Protein AF-A0A059AAT7-F1 (afdb_monomer)

InterPro domains:
  IPR006189 CHASE domain [PF03924] (36-177)
  IPR006189 CHASE domain [PS50839] (43-206)
  IPR042240 CHASE domain superfamily [G3DSA:3.30.450.350] (1-213)
  IPR050956 Two-component system histidine kinase [PTHR43719] (42-323)

Secondary structure (DSSP, 8-state):
--------TTEEEEEEEEEEEGGGTTSS-------B---SSSS--PBPPP-SEEEEEE--S---TTHHHHHHHHHHTTSTTTTTHHHHHHHHTS-EEPPPEE-TTT-SEEEEEEEEEESS---TT--HHHHHHHEEEEEEEEEEHHHHHHHHHHHTTTTSEEEEEEE-SSSSPEEEES-TT----GGG-EEEEE--S-TT--EEEEEEE----S---HHHHHHHHHHHHHHHHHHHHHHHHHHHHHHHHHHHHHHHHHHHHHHHHHHHHHHHHHHHHHHHHHHHHHHHHHHHHTS---HHHHHHHHHHHHHHHHHHHHHHHHHHS----------

Solvent-accessible surface area (backbone atoms only — not comparable to full-atom values): 19758 Å² total; per-residue (Å²): 133,84,79,79,75,79,76,66,92,56,56,68,37,62,41,38,26,39,57,41,49,57,85,63,75,80,65,90,65,99,65,92,81,75,63,70,45,32,70,90,79,95,66,83,79,52,73,56,74,96,57,75,66,46,75,44,78,47,87,54,100,66,100,49,92,43,51,65,57,48,52,37,54,59,33,54,37,69,44,86,92,52,62,48,56,69,59,52,9,48,70,69,76,39,50,34,66,52,72,73,42,70,34,89,91,75,69,42,34,24,33,43,38,36,33,58,36,57,75,62,93,72,66,96,85,61,52,69,68,56,43,57,72,37,45,41,26,34,40,40,32,38,27,46,46,41,61,46,51,51,55,54,46,54,74,72,62,67,88,48,67,47,57,34,32,29,40,54,64,50,98,68,67,42,81,44,38,60,77,94,80,69,83,75,65,71,90,68,50,49,77,43,82,47,84,89,74,29,91,86,57,44,33,41,33,40,37,27,70,54,67,78,72,64,74,68,58,59,66,60,51,50,52,53,49,51,52,50,51,64,56,47,54,58,54,54,52,51,53,50,51,50,52,51,52,54,52,50,54,53,51,53,52,51,52,56,51,49,52,54,49,51,54,51,48,50,51,52,52,48,52,52,50,56,51,48,65,58,44,54,60,48,52,53,51,40,51,51,43,52,57,51,69,76,48,98,62,55,77,66,57,48,51,52,44,51,52,52,37,53,50,48,54,50,51,51,53,51,53,51,56,60,70,69,50,76,88,68,83,81,78,79,80,80,128

Organism: Eucalyptus grandis (NCBI:txid71139)

Nearest PDB structures (foldseek):
  3t4s-assembly1_A  TM=7.944E-01  e=2.592E-18  Arabidopsis thaliana
  3t4t-assembly1_B  TM=7.867E-01  e=4.917E-18  Arabidopsis thaliana
  3t4q-assembly1_A  TM=7.668E-01  e=6.577E-18  Arabidopsis thaliana
  8hmb-assembly1_E  TM=4.469E-01  e=9.854E-02  Homo sapiens
  8if3-assembly1_A  TM=4.310E-01  e=1.397E-01  Homo sapiens

Sequence (335 aa):
MDNTTFKRPLLSGVVYAERAGHCKIDDKRGRQWHIMHVTPESEPLEPSPVQEEYVRYEFGEDDNAYMGPLLSSLGMMTGEEDRHHELKARAVEKAVLSAPFRLFSSNRTGVILIYPVYKSKFSPSVSLEERIRATAGYIGGLFEFESLVESILWQLGNQTVLVKVYDITNCRPSLMYGPNYVKFDRTMAHMSKLELGDPFRKYLMICRYQDEASKSWLPAIAVVLIVTIGLLAPCVLYAAAIHVAKLRQASLQIQGLEVQLQDANMANSQLRADASEIKQPAYTIIQTLAMLLETELSLVQRSYTRIAQACGRRQIALVDSALESPNSPVITRTT

Radius of gyration: 59.67 Å; Cα contacts (8 Å, |Δi|>4): 356; chains: 1; bounding box: 96×48×173 Å

Foldseek 3Di:
DDDPPPPPVFFLDKWWWFKDFPVVVPDDDPDDDACFLQDPDDDPGDGDDDDRIDIHIDDDPDPDPCVVQQVNVVSVLVPPVRVQLVVVQLQVQWKAKDDWDQGPVPRATKIKIKHWDFPDDDDPPDDSVVSVVRTGTIMITMGRQAVVVVVVCVVVPDDFKFKWKWWPLDVDIDTNYGDPDDPDPVPQKDKDWDCPGHPSTTMIMIMGTPPPPPPPCVVVVVVVVVVVCVVVVVVVVVVVVVVVVVVVVVVVVVVVVVVVVVVLVVVLVVLVVVLVVVLVVLVVLLVVLVVVLVDDDDPVVNVVSVVSNVVSVVVNVVSVVVSPPDPDPPPDDDD

pLDDT: mean 72.96, std 18.43, range [28.12, 95.44]

Structure (mmCIF, N/CA/C/O backbone):
data_AF-A0A059AAT7-F1
#
_entry.id   AF-A0A059AAT7-F1
#
loop_
_atom_site.group_PDB
_atom_site.id
_atom_site.type_symbol
_atom_site.label_atom_id
_atom_site.label_alt_id
_atom_site.label_comp_id
_atom_site.label_asym_id
_atom_site.label_entity_id
_atom_site.label_seq_id
_atom_site.pdbx_PDB_ins_code
_atom_site.Cartn_x
_atom_site.Cartn_y
_atom_site.Cartn_z
_atom_site.occupancy
_atom_site.B_iso_or_equiv
_atom_site.auth_seq_id
_atom_site.auth_comp_id
_atom_site.auth_asym_id
_atom_site.auth_atom_id
_atom_site.pdbx_PDB_model_num
ATOM 1 N N . MET A 1 1 ? 2.696 31.498 -25.739 1.00 32.62 1 MET A N 1
ATOM 2 C CA . MET A 1 1 ? 3.344 30.191 -25.965 1.00 32.62 1 MET A CA 1
ATOM 3 C C . MET A 1 1 ? 3.808 29.724 -24.608 1.00 32.62 1 MET A C 1
ATOM 5 O O . MET A 1 1 ? 4.827 30.196 -24.121 1.00 32.62 1 MET A O 1
ATOM 9 N N . ASP A 1 2 ? 2.974 28.918 -23.963 1.00 31.84 2 ASP A N 1
ATOM 10 C CA . ASP A 1 2 ? 3.235 28.421 -22.620 1.00 31.84 2 ASP A CA 1
ATOM 11 C C . ASP A 1 2 ? 4.433 27.480 -22.672 1.00 31.84 2 ASP A C 1
ATOM 13 O O . ASP A 1 2 ? 4.427 26.462 -23.363 1.00 31.84 2 ASP A O 1
ATOM 17 N N . ASN A 1 3 ? 5.499 27.881 -21.986 1.00 32.66 3 ASN A N 1
ATOM 18 C CA . ASN A 1 3 ? 6.701 27.088 -21.829 1.00 32.66 3 ASN A CA 1
ATOM 19 C C . ASN A 1 3 ? 6.332 25.893 -20.942 1.00 32.66 3 ASN A C 1
ATOM 21 O O . ASN A 1 3 ? 6.252 26.024 -19.721 1.00 32.66 3 ASN A O 1
ATOM 25 N N . THR A 1 4 ? 6.033 24.741 -21.546 1.00 30.78 4 THR A N 1
ATOM 26 C CA . THR A 1 4 ? 5.810 23.489 -20.820 1.00 30.78 4 THR A CA 1
ATOM 27 C C . THR A 1 4 ? 7.129 23.064 -20.188 1.00 30.78 4 THR A C 1
ATOM 29 O O . THR A 1 4 ? 7.877 22.259 -20.745 1.00 30.78 4 THR A O 1
ATOM 32 N N . THR A 1 5 ? 7.443 23.622 -19.020 1.00 31.83 5 THR A N 1
ATOM 33 C CA . THR A 1 5 ? 8.478 23.089 -18.146 1.00 31.83 5 THR A CA 1
ATOM 34 C C . THR A 1 5 ? 8.005 21.707 -17.725 1.00 31.83 5 THR A C 1
ATOM 36 O O . THR A 1 5 ? 7.192 21.560 -16.814 1.00 31.83 5 THR A O 1
ATOM 39 N N . PHE A 1 6 ? 8.473 20.687 -18.440 1.00 35.56 6 PHE A N 1
ATOM 40 C CA . PHE A 1 6 ? 8.286 19.286 -18.095 1.00 35.56 6 PHE A CA 1
ATOM 41 C C . PHE A 1 6 ? 9.093 19.033 -16.814 1.00 35.56 6 PHE A C 1
ATOM 43 O O . PHE A 1 6 ? 10.201 18.500 -16.851 1.00 35.56 6 PHE A O 1
ATOM 50 N N . LYS A 1 7 ? 8.583 19.501 -15.665 1.00 36.53 7 LYS A N 1
ATOM 51 C CA . LYS A 1 7 ? 9.066 19.062 -14.357 1.00 36.53 7 LYS A CA 1
ATOM 52 C C . LYS A 1 7 ? 8.911 17.548 -14.385 1.00 36.53 7 LYS A C 1
A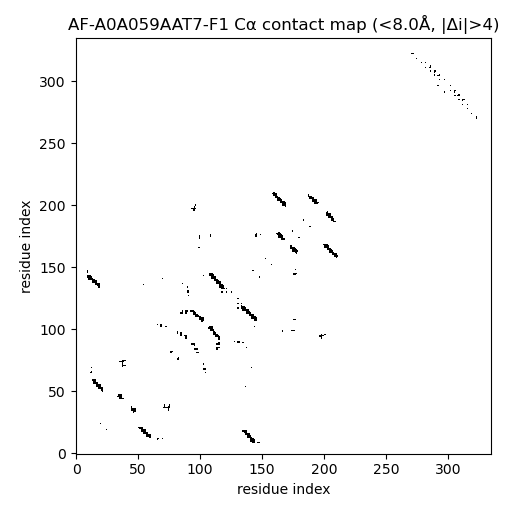TOM 54 O O . LYS A 1 7 ? 7.815 17.055 -14.634 1.00 36.53 7 LYS A O 1
ATOM 59 N N . ARG A 1 8 ? 10.017 16.824 -14.235 1.00 55.00 8 ARG A N 1
ATOM 60 C CA . ARG A 1 8 ? 10.047 15.362 -14.143 1.00 55.00 8 ARG A CA 1
ATOM 61 C C . ARG A 1 8 ? 10.030 15.025 -12.652 1.00 55.00 8 ARG A C 1
ATOM 63 O O . ARG A 1 8 ? 11.102 14.863 -12.086 1.00 55.00 8 ARG A O 1
ATOM 70 N N . PRO A 1 9 ? 8.869 14.982 -11.974 1.00 49.38 9 PRO A N 1
ATOM 71 C CA . PRO A 1 9 ? 8.840 14.866 -10.518 1.00 49.38 9 PRO A CA 1
ATOM 72 C C . PRO A 1 9 ? 9.433 13.556 -9.973 1.00 49.38 9 PRO A C 1
ATOM 74 O O . PRO A 1 9 ? 9.630 13.463 -8.772 1.00 49.38 9 PRO A O 1
ATOM 77 N N . LEU A 1 10 ? 9.686 12.545 -10.818 1.00 57.25 10 LEU A N 1
ATOM 78 C CA . LEU A 1 10 ? 9.853 11.150 -10.382 1.00 57.25 10 LEU A CA 1
ATOM 79 C C . LEU A 1 10 ? 11.049 10.419 -11.022 1.00 57.25 10 LEU A C 1
ATOM 81 O O . LEU A 1 10 ? 11.179 9.206 -10.878 1.00 57.25 10 LEU A O 1
ATOM 85 N N . LEU A 1 11 ? 11.901 11.142 -11.754 1.00 62.97 11 LEU A N 1
ATOM 86 C CA . LEU A 1 11 ? 13.166 10.618 -12.272 1.00 62.97 11 LEU A CA 1
ATOM 87 C C . LEU A 1 11 ? 14.271 11.002 -11.293 1.00 62.97 11 LEU A C 1
ATOM 89 O O . LEU A 1 11 ? 14.617 12.178 -11.204 1.00 62.97 11 LEU A O 1
ATOM 93 N N . SER A 1 12 ? 14.825 10.019 -10.582 1.00 62.88 12 SER A N 1
ATOM 94 C CA . SER A 1 12 ? 15.919 10.246 -9.626 1.00 62.88 12 SER A CA 1
ATOM 95 C C . SER A 1 12 ? 17.209 10.682 -10.328 1.00 62.88 12 SER A C 1
ATOM 97 O O . SER A 1 12 ? 18.083 11.284 -9.714 1.00 62.88 12 SER A O 1
ATOM 99 N N . GLY A 1 13 ? 17.328 10.396 -11.627 1.00 68.19 13 GLY A N 1
ATOM 100 C CA . GLY A 1 13 ? 18.438 10.829 -12.463 1.00 68.19 13 GLY A CA 1
ATOM 101 C C . GLY A 1 13 ? 18.208 10.501 -13.934 1.00 68.19 13 GLY A C 1
ATOM 102 O O . GLY A 1 13 ? 17.472 9.566 -14.260 1.00 68.19 13 GLY A O 1
ATOM 103 N N . VAL A 1 14 ? 18.833 11.275 -14.822 1.00 71.75 14 VAL A N 1
ATOM 104 C CA . VAL A 1 14 ? 18.825 11.052 -16.274 1.00 71.75 14 VAL A CA 1
ATOM 105 C C . VAL A 1 14 ? 20.254 11.158 -16.780 1.00 71.75 14 VAL A C 1
ATOM 107 O O . VAL A 1 14 ? 20.960 12.100 -16.435 1.00 71.75 14 VAL A O 1
ATOM 110 N N . VAL A 1 15 ? 20.669 10.207 -17.608 1.00 71.81 15 VAL A N 1
ATOM 111 C CA . VAL A 1 15 ? 22.006 10.163 -18.204 1.00 71.81 15 VAL A CA 1
ATOM 112 C C . VAL A 1 15 ? 21.863 9.993 -19.706 1.00 71.81 15 VAL A C 1
ATOM 114 O O . VAL A 1 15 ? 21.018 9.228 -20.177 1.00 71.81 15 VAL A O 1
ATOM 117 N N . TYR A 1 16 ? 22.687 10.709 -20.464 1.00 73.69 16 TYR A N 1
ATOM 118 C CA . TYR A 1 16 ? 22.854 10.443 -21.884 1.00 73.69 16 TYR A CA 1
ATOM 119 C C . TYR A 1 16 ? 24.073 9.555 -22.096 1.00 73.69 16 TYR A C 1
ATOM 121 O O . TYR A 1 16 ? 25.093 9.692 -21.427 1.00 73.69 16 TYR A O 1
ATOM 129 N N . ALA A 1 17 ? 23.951 8.626 -23.029 1.00 72.12 17 ALA A N 1
ATOM 130 C CA . ALA A 1 17 ? 24.939 7.613 -23.287 1.00 72.12 17 ALA A CA 1
ATOM 131 C C . ALA A 1 17 ? 25.247 7.557 -24.791 1.00 72.12 17 ALA A C 1
ATOM 133 O O . ALA A 1 17 ? 24.464 7.019 -25.570 1.00 72.12 17 ALA A O 1
ATOM 134 N N . GLU A 1 18 ? 26.356 8.148 -25.228 1.00 71.06 18 GLU A N 1
ATOM 135 C CA . GLU A 1 18 ? 26.801 8.160 -26.622 1.00 71.06 18 GLU A CA 1
ATOM 136 C C . GLU A 1 18 ? 27.244 6.758 -27.071 1.00 71.06 18 GLU A C 1
ATOM 138 O O . GLU A 1 18 ? 27.988 6.066 -26.378 1.00 71.06 18 GLU A O 1
ATOM 143 N N . ARG A 1 19 ? 26.837 6.335 -28.270 1.00 73.19 19 ARG A N 1
ATOM 144 C CA . ARG A 1 19 ? 27.332 5.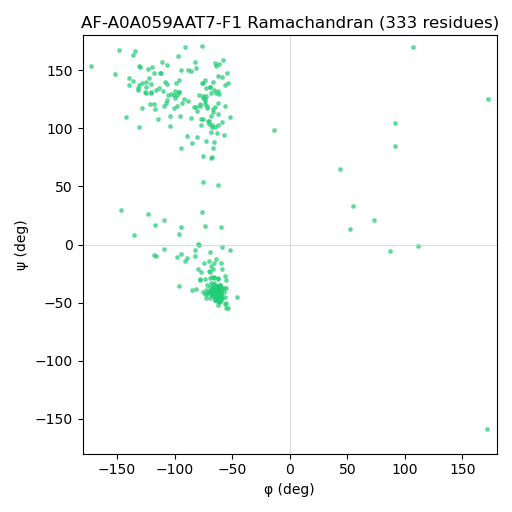094 -28.877 1.00 73.19 19 ARG A CA 1
ATOM 145 C C . ARG A 1 19 ? 28.689 5.334 -29.548 1.00 73.19 19 ARG A C 1
ATOM 147 O O . ARG A 1 19 ? 28.775 6.065 -30.538 1.00 73.19 19 ARG A O 1
ATOM 154 N N . ALA A 1 20 ? 29.727 4.649 -29.075 1.00 65.06 20 ALA A N 1
ATOM 155 C CA . ALA A 1 20 ? 31.078 4.692 -29.630 1.00 65.06 20 ALA A CA 1
ATOM 156 C C . ALA A 1 20 ? 31.494 3.321 -30.192 1.00 65.06 20 ALA A C 1
ATOM 158 O O . ALA A 1 20 ? 31.320 2.291 -29.550 1.00 65.06 20 ALA A O 1
ATOM 159 N N . GLY A 1 21 ? 32.058 3.299 -31.402 1.00 60.06 21 GLY A N 1
ATOM 160 C CA . GLY A 1 21 ? 32.682 2.090 -31.954 1.00 60.06 21 GLY A CA 1
ATOM 161 C C . GLY A 1 21 ? 34.104 1.912 -31.420 1.00 60.06 21 GLY A C 1
ATOM 162 O O . GLY A 1 21 ? 34.771 2.911 -31.144 1.00 60.06 21 GLY A O 1
ATOM 163 N N . HIS A 1 22 ? 34.578 0.667 -31.330 1.00 48.22 22 HIS A N 1
ATOM 164 C CA . HIS A 1 22 ? 35.905 0.313 -30.800 1.00 48.22 22 HIS A CA 1
ATOM 165 C C . HIS A 1 22 ? 37.051 1.196 -31.353 1.00 48.22 22 HIS A C 1
ATOM 167 O O . HIS A 1 22 ? 37.824 1.764 -30.590 1.00 48.22 22 HIS A O 1
ATOM 173 N N . CYS A 1 23 ? 37.090 1.448 -32.668 1.00 43.94 23 CYS A N 1
ATOM 174 C CA . CYS A 1 23 ? 38.150 2.241 -33.313 1.00 43.94 23 CYS A CA 1
ATOM 175 C C . CYS A 1 23 ? 38.136 3.751 -32.990 1.00 43.94 23 CYS A C 1
ATOM 177 O O . CYS A 1 23 ? 39.100 4.444 -33.298 1.00 43.94 23 CYS A O 1
ATOM 179 N N . LYS A 1 24 ? 37.051 4.296 -32.420 1.00 50.16 24 LYS A N 1
ATOM 180 C CA . LYS A 1 24 ? 36.943 5.730 -32.074 1.00 50.16 24 LYS A CA 1
ATOM 181 C C . LYS A 1 24 ? 37.455 6.063 -30.671 1.00 50.16 24 LYS A C 1
ATOM 183 O O . LYS A 1 24 ? 37.580 7.242 -30.352 1.00 50.16 24 LYS A O 1
ATOM 188 N N . ILE A 1 25 ? 37.713 5.059 -29.834 1.00 52.62 25 ILE A N 1
ATOM 189 C CA . ILE A 1 25 ? 38.163 5.260 -28.448 1.00 52.62 25 ILE A CA 1
ATOM 190 C C . ILE A 1 25 ? 39.655 5.637 -28.392 1.00 52.62 25 ILE A C 1
ATOM 192 O O . ILE A 1 25 ? 40.063 6.339 -27.470 1.00 52.62 25 ILE A O 1
ATOM 196 N N . ASP A 1 26 ? 40.429 5.280 -29.422 1.00 49.69 26 ASP A N 1
ATOM 197 C CA . ASP A 1 26 ? 41.877 5.524 -29.510 1.00 49.69 26 ASP A CA 1
ATOM 198 C C . ASP A 1 26 ? 42.278 6.938 -29.984 1.00 49.69 26 ASP A C 1
ATOM 200 O O . ASP A 1 26 ? 43.463 7.276 -29.995 1.00 49.69 26 ASP A O 1
ATOM 204 N N . ASP A 1 27 ? 41.332 7.807 -30.370 1.00 44.31 27 ASP A N 1
ATOM 205 C CA . ASP A 1 27 ? 41.670 9.090 -31.005 1.00 44.31 27 ASP A CA 1
ATOM 206 C C . ASP A 1 27 ? 41.528 10.311 -30.065 1.00 44.31 27 ASP A C 1
ATOM 208 O O . ASP A 1 27 ? 40.447 10.840 -29.794 1.00 44.31 27 ASP A O 1
ATOM 212 N N . LYS A 1 28 ? 42.689 10.770 -29.579 1.00 44.88 28 LYS A N 1
ATOM 213 C CA . LYS A 1 28 ? 43.118 12.180 -29.433 1.00 44.88 28 LYS A CA 1
ATOM 214 C C . LYS A 1 28 ? 42.118 13.210 -28.878 1.00 44.88 28 LYS A C 1
ATOM 216 O O . LYS A 1 28 ? 41.848 14.232 -29.507 1.00 44.88 28 LYS A O 1
ATOM 221 N N . ARG A 1 29 ? 41.704 13.074 -27.619 1.00 45.38 29 ARG A N 1
ATOM 222 C CA . ARG A 1 29 ? 41.444 14.237 -26.737 1.00 45.38 29 ARG A CA 1
ATOM 223 C C . ARG A 1 29 ? 41.905 13.858 -25.340 1.00 45.38 29 ARG A C 1
ATOM 225 O O . ARG A 1 29 ? 41.278 12.995 -24.746 1.00 45.38 29 ARG A O 1
ATOM 232 N N . GLY A 1 30 ? 42.995 14.456 -24.856 1.00 37.12 30 GLY A N 1
ATOM 233 C CA . GLY A 1 30 ? 43.726 14.103 -23.625 1.00 37.12 30 GLY A CA 1
ATOM 234 C C . GLY A 1 30 ? 42.965 14.233 -22.297 1.00 37.12 30 GLY A C 1
ATOM 235 O O . GLY A 1 30 ? 43.460 14.856 -21.367 1.00 37.12 30 GLY A O 1
ATOM 236 N N . ARG A 1 31 ? 41.771 13.653 -22.193 1.00 38.59 31 ARG A N 1
ATOM 237 C CA . ARG A 1 31 ? 41.101 13.342 -20.932 1.00 38.59 31 ARG A CA 1
ATOM 238 C C . ARG A 1 31 ? 41.350 11.858 -20.673 1.00 38.59 31 ARG A C 1
ATOM 240 O O . ARG A 1 31 ? 41.164 11.038 -21.559 1.00 38.59 31 ARG A O 1
ATOM 247 N N . GLN A 1 32 ? 41.880 11.529 -19.506 1.00 28.12 32 GLN A N 1
ATOM 248 C CA . GLN A 1 32 ? 42.240 10.164 -19.136 1.00 28.12 32 GLN A CA 1
ATOM 249 C C . GLN A 1 32 ? 40.945 9.376 -18.886 1.00 28.12 32 GLN A C 1
ATOM 251 O O . GLN A 1 32 ? 40.137 9.771 -18.048 1.00 28.12 32 GLN A O 1
ATOM 256 N N . TRP A 1 33 ? 40.699 8.330 -19.675 1.00 42.41 33 TRP A N 1
ATOM 257 C CA . TRP A 1 33 ? 39.431 7.596 -19.685 1.00 42.41 33 TRP A CA 1
ATOM 258 C C . TRP A 1 33 ? 39.585 6.237 -19.002 1.00 42.41 33 TRP A C 1
ATOM 260 O O . TRP A 1 33 ? 40.539 5.515 -19.281 1.00 42.41 33 TRP A O 1
ATOM 270 N N . HIS A 1 34 ? 38.605 5.847 -18.190 1.00 33.59 34 HIS A N 1
ATOM 271 C CA . HIS A 1 34 ? 38.449 4.469 -17.729 1.00 33.59 34 HIS A CA 1
ATOM 272 C C . HIS A 1 34 ? 37.101 3.953 -18.237 1.00 33.59 34 HIS A C 1
ATOM 274 O O . HIS A 1 34 ? 36.064 4.550 -17.951 1.00 33.59 34 HIS A O 1
ATOM 280 N N . ILE A 1 35 ? 37.106 2.872 -19.026 1.00 41.69 35 ILE A N 1
ATOM 281 C CA . ILE A 1 35 ? 35.881 2.140 -19.372 1.00 41.69 35 ILE A CA 1
ATOM 282 C C . ILE A 1 35 ? 35.471 1.400 -18.097 1.00 41.69 35 ILE A C 1
ATOM 284 O O . ILE A 1 35 ? 35.959 0.304 -17.831 1.00 41.69 35 ILE A O 1
ATOM 288 N N . MET A 1 36 ? 34.676 2.059 -17.256 1.00 35.91 36 MET A N 1
ATOM 289 C CA . MET A 1 36 ? 34.351 1.554 -15.927 1.00 35.91 36 MET A CA 1
ATOM 290 C C . MET A 1 36 ? 33.298 0.451 -16.035 1.00 35.91 36 MET A C 1
ATOM 292 O O . MET A 1 36 ? 32.129 0.725 -16.306 1.00 35.91 36 MET A O 1
ATOM 296 N N . HIS A 1 37 ? 33.709 -0.794 -15.802 1.00 35.72 37 HIS A N 1
ATOM 297 C CA . HIS A 1 37 ? 32.785 -1.818 -15.340 1.00 35.72 37 HIS A CA 1
ATOM 298 C C . HIS A 1 37 ? 32.519 -1.520 -13.861 1.00 35.72 37 HIS A C 1
ATOM 300 O O . HIS A 1 37 ? 33.425 -1.623 -13.034 1.00 35.72 37 HIS A O 1
ATOM 306 N N . VAL A 1 38 ? 31.320 -1.040 -13.524 1.00 37.91 38 VAL A N 1
ATOM 307 C CA . VAL A 1 38 ? 31.008 -0.707 -12.129 1.00 37.91 38 VAL A CA 1
ATOM 308 C C . VAL A 1 38 ? 30.554 -1.976 -11.422 1.00 37.91 38 VAL A C 1
ATOM 310 O O . VAL A 1 38 ? 29.370 -2.300 -11.382 1.00 37.91 38 VAL A O 1
ATOM 313 N N . THR A 1 39 ? 31.521 -2.717 -10.893 1.00 28.33 39 THR A N 1
ATOM 314 C CA . THR A 1 39 ? 31.277 -3.829 -9.973 1.00 28.33 39 THR A CA 1
ATOM 315 C C . THR A 1 39 ? 31.013 -3.244 -8.580 1.00 28.33 39 THR A C 1
ATOM 317 O O . THR A 1 39 ? 31.789 -2.394 -8.130 1.00 28.33 39 THR A O 1
ATOM 320 N N . PRO A 1 40 ? 29.926 -3.620 -7.882 1.00 32.88 40 PRO A N 1
ATOM 321 C CA . PRO A 1 40 ? 29.728 -3.169 -6.518 1.00 32.88 40 PRO A CA 1
ATOM 322 C C . PRO A 1 40 ? 30.699 -3.931 -5.607 1.00 32.88 40 PRO A C 1
ATOM 324 O O . PRO A 1 40 ? 30.684 -5.155 -5.566 1.00 32.88 40 PRO A O 1
ATOM 327 N N . GLU A 1 41 ? 31.501 -3.151 -4.883 1.00 32.66 41 GLU A N 1
ATOM 328 C CA . GLU A 1 41 ? 32.390 -3.515 -3.771 1.00 32.66 41 GLU A CA 1
ATOM 329 C C . GLU A 1 41 ? 33.852 -3.891 -4.103 1.00 32.66 41 GLU A C 1
ATOM 331 O O . GLU A 1 41 ? 34.212 -5.013 -4.433 1.00 32.66 41 GLU A O 1
ATOM 336 N N . SER A 1 42 ? 34.728 -2.926 -3.793 1.00 34.31 42 SER A N 1
ATOM 337 C CA . SER A 1 42 ? 36.022 -3.126 -3.113 1.00 34.31 42 SER A CA 1
ATOM 338 C C . SER A 1 42 ? 37.212 -3.757 -3.845 1.00 34.31 42 SER A C 1
ATOM 340 O O . SER A 1 42 ? 38.169 -4.139 -3.179 1.00 34.31 42 SER A O 1
ATOM 342 N N . GLU A 1 43 ? 37.257 -3.746 -5.174 1.00 31.05 43 GLU A N 1
ATOM 343 C CA . GLU A 1 43 ? 38.487 -4.054 -5.925 1.00 31.05 43 GLU A CA 1
ATOM 344 C C . GLU A 1 43 ? 38.777 -2.998 -7.006 1.00 31.05 43 GLU A C 1
ATOM 346 O O . GLU A 1 43 ? 37.858 -2.284 -7.426 1.00 31.05 43 GLU A O 1
ATOM 351 N N . PRO A 1 44 ? 40.054 -2.793 -7.402 1.00 33.47 44 PRO A N 1
ATOM 352 C CA . PRO A 1 44 ? 40.407 -1.783 -8.395 1.00 33.47 44 PRO A CA 1
ATOM 353 C C . PRO A 1 44 ? 39.623 -2.009 -9.690 1.00 33.47 44 PRO A C 1
ATOM 355 O O . PRO A 1 44 ? 39.473 -3.136 -10.146 1.00 33.47 44 PRO A O 1
ATOM 358 N N . LEU A 1 45 ? 39.121 -0.915 -10.270 1.00 43.03 45 LEU A N 1
ATOM 359 C CA . LEU A 1 45 ? 38.287 -0.922 -11.468 1.00 43.03 45 LEU A CA 1
ATOM 360 C C . LEU A 1 45 ? 38.949 -1.713 -12.603 1.00 43.03 45 LEU A C 1
ATOM 362 O O . LEU A 1 45 ? 39.924 -1.247 -13.199 1.00 43.03 45 LEU A O 1
ATOM 366 N N . GLU A 1 46 ? 38.398 -2.881 -12.927 1.00 37.84 46 GLU A N 1
ATOM 367 C CA . GLU A 1 46 ? 38.862 -3.661 -14.067 1.00 37.84 46 GLU A CA 1
ATOM 368 C C . GLU A 1 46 ? 38.367 -3.046 -15.390 1.00 37.84 46 GLU A C 1
ATOM 370 O O . GLU A 1 46 ? 37.221 -2.587 -15.490 1.00 37.84 46 GLU A O 1
ATOM 375 N N . PRO A 1 47 ? 39.220 -3.005 -16.429 1.00 41.47 47 PRO A N 1
ATOM 376 C CA . PRO A 1 47 ? 38.828 -2.524 -17.744 1.00 41.47 47 PRO A CA 1
ATOM 377 C C . PRO A 1 47 ? 37.780 -3.453 -18.365 1.00 41.47 47 PRO A C 1
ATOM 379 O O . PRO A 1 47 ? 37.945 -4.672 -18.388 1.00 41.47 47 PRO A O 1
ATOM 382 N N . SER A 1 48 ? 36.709 -2.863 -18.905 1.00 46.62 48 SER A N 1
ATOM 383 C CA . SER A 1 48 ? 35.659 -3.617 -19.601 1.00 46.62 48 SER A CA 1
ATOM 384 C C . SER A 1 48 ? 36.242 -4.506 -20.715 1.00 46.62 48 SER A C 1
ATOM 386 O O . SER A 1 48 ? 37.124 -4.049 -21.453 1.00 46.62 48 SER A O 1
ATOM 388 N N . PRO A 1 49 ? 35.754 -5.753 -20.874 1.00 53.56 49 PRO A N 1
ATOM 389 C CA . PRO A 1 49 ? 36.216 -6.658 -21.920 1.00 53.56 49 PRO A CA 1
ATOM 390 C C . PRO A 1 49 ? 36.038 -6.059 -23.324 1.00 53.56 49 PRO A C 1
ATOM 392 O O . PRO A 1 49 ? 35.230 -5.156 -23.554 1.00 53.56 49 PRO A O 1
ATOM 395 N N . VAL A 1 50 ? 36.805 -6.572 -24.289 1.00 50.19 50 VAL A N 1
ATOM 396 C CA . VAL A 1 50 ? 36.746 -6.108 -25.682 1.00 50.19 50 VAL A CA 1
ATOM 397 C C . VAL A 1 50 ? 35.348 -6.365 -26.262 1.00 50.19 50 VAL A C 1
ATOM 399 O O . VAL A 1 50 ? 34.882 -7.503 -26.289 1.00 50.19 50 VAL A O 1
ATOM 402 N N . GLN A 1 51 ? 34.682 -5.304 -26.719 1.00 54.19 51 GLN A N 1
ATOM 403 C CA . GLN A 1 51 ? 33.360 -5.325 -27.350 1.00 54.19 51 GLN A CA 1
ATOM 404 C C . GLN A 1 51 ? 33.396 -4.531 -28.663 1.00 54.19 51 GLN A C 1
ATOM 406 O O . GLN A 1 51 ? 34.192 -3.606 -28.826 1.00 54.19 51 GLN A O 1
ATOM 411 N N . GLU A 1 52 ? 32.526 -4.887 -29.612 1.00 48.44 52 GLU A N 1
ATOM 412 C CA . GLU A 1 52 ? 32.424 -4.191 -30.906 1.00 48.44 52 GLU A CA 1
ATOM 413 C C . GLU A 1 52 ? 31.864 -2.763 -30.758 1.00 48.44 52 GLU A C 1
ATOM 415 O O . GLU A 1 52 ? 32.265 -1.840 -31.477 1.00 48.44 52 GLU A O 1
ATOM 420 N N . GLU A 1 53 ? 30.962 -2.564 -29.793 1.00 51.94 53 GLU A N 1
ATOM 421 C CA . GLU A 1 53 ? 30.303 -1.293 -29.494 1.00 51.94 53 GLU A CA 1
ATOM 422 C C . GLU A 1 53 ? 30.379 -0.996 -27.995 1.00 51.94 53 GLU A C 1
ATOM 424 O O . GLU A 1 53 ? 30.136 -1.873 -27.172 1.00 51.94 53 GLU A O 1
ATOM 429 N N . TYR A 1 54 ? 30.666 0.260 -27.654 1.00 57.06 54 TYR A N 1
ATOM 430 C CA . TYR A 1 54 ? 30.667 0.765 -26.285 1.00 57.06 54 TYR A CA 1
ATOM 431 C C . TYR A 1 54 ? 29.653 1.892 -26.132 1.00 57.06 54 TYR A C 1
ATOM 433 O O . TYR A 1 54 ? 29.363 2.643 -27.071 1.00 57.06 54 TYR A O 1
ATOM 441 N N . VAL A 1 55 ? 29.150 2.037 -24.913 1.00 56.38 55 VAL A N 1
ATOM 442 C CA . VAL A 1 55 ? 28.267 3.126 -24.517 1.00 56.38 55 VAL A CA 1
ATOM 443 C C . VAL A 1 55 ? 29.048 4.060 -23.590 1.00 56.38 55 VAL A C 1
ATOM 445 O O . VAL A 1 55 ? 29.547 3.644 -22.547 1.00 56.38 55 VAL A O 1
ATOM 448 N N . ARG A 1 56 ? 29.200 5.321 -23.997 1.00 55.00 56 ARG A N 1
ATOM 449 C CA . ARG A 1 56 ? 29.879 6.380 -23.244 1.00 55.00 56 ARG A CA 1
ATOM 450 C C . ARG A 1 56 ? 28.844 7.221 -22.518 1.00 55.00 56 ARG A C 1
ATOM 452 O O . ARG A 1 56 ? 28.064 7.896 -23.168 1.00 55.00 56 ARG A O 1
ATOM 459 N N . TYR A 1 57 ? 28.899 7.279 -21.197 1.00 58.03 57 TYR A N 1
ATOM 460 C CA . TYR A 1 57 ? 28.034 8.167 -20.424 1.00 58.03 57 TYR A CA 1
ATOM 461 C C . TYR A 1 57 ? 28.556 9.607 -20.467 1.00 58.03 57 TYR A C 1
ATOM 463 O O . TYR A 1 57 ? 29.679 9.878 -20.044 1.00 58.03 57 TYR A O 1
ATOM 471 N N . GLU A 1 58 ? 27.751 10.523 -21.002 1.00 52.66 58 GLU A N 1
ATOM 472 C CA . GLU A 1 58 ? 27.980 11.965 -20.932 1.00 52.66 58 GLU A CA 1
ATOM 473 C C . GLU A 1 58 ? 26.998 12.575 -19.924 1.00 52.66 58 GLU A C 1
ATOM 475 O O . GLU A 1 58 ? 25.793 12.310 -19.940 1.00 52.66 58 GLU A O 1
ATOM 480 N N . PHE A 1 59 ? 27.551 13.349 -18.993 1.00 52.31 59 PHE A N 1
ATOM 481 C CA . PHE A 1 59 ? 26.851 13.813 -17.801 1.00 52.31 59 PHE A CA 1
ATOM 482 C C . PHE A 1 59 ? 25.760 14.840 -18.126 1.00 52.31 59 PHE A C 1
ATOM 484 O O . PHE A 1 59 ? 25.976 15.777 -18.895 1.00 52.31 59 PHE A O 1
ATOM 491 N N . GLY A 1 60 ? 24.594 14.655 -17.502 1.00 46.25 60 GLY A N 1
ATOM 492 C CA . GLY A 1 60 ? 23.534 15.654 -17.415 1.00 46.25 60 GLY A CA 1
ATOM 493 C C . GLY A 1 60 ? 23.722 16.553 -16.190 1.00 46.25 60 GLY A C 1
ATOM 494 O O . GLY A 1 60 ? 24.280 16.137 -15.181 1.00 46.25 60 GLY A O 1
ATOM 495 N N . GLU A 1 61 ? 23.264 17.792 -16.319 1.00 43.75 61 GLU A N 1
ATOM 496 C CA . GLU A 1 61 ? 23.402 18.915 -15.388 1.00 43.75 61 GLU A CA 1
ATOM 497 C C . GLU A 1 61 ? 22.650 18.675 -14.059 1.00 43.75 61 GLU A C 1
ATOM 499 O O . GLU A 1 61 ? 21.462 18.956 -13.958 1.00 43.75 61 GLU A O 1
ATOM 504 N N . ASP A 1 62 ? 23.317 18.046 -13.087 1.00 43.38 62 ASP A N 1
ATOM 505 C CA . ASP A 1 62 ? 23.319 18.360 -11.645 1.00 43.38 62 ASP A CA 1
ATOM 506 C C . ASP A 1 62 ? 24.067 17.245 -10.895 1.00 43.38 62 ASP A C 1
ATOM 508 O O . ASP A 1 62 ? 23.736 16.060 -10.996 1.00 43.38 62 ASP A O 1
ATOM 512 N N . ASP A 1 63 ? 25.072 17.641 -10.119 1.00 42.62 63 ASP A N 1
ATOM 513 C CA . ASP A 1 63 ? 26.031 16.794 -9.397 1.00 42.62 63 ASP A CA 1
ATOM 514 C C . ASP A 1 63 ? 25.393 16.157 -8.138 1.00 42.62 63 ASP A C 1
ATOM 516 O O . ASP A 1 63 ? 25.839 16.331 -7.004 1.00 42.62 63 ASP A O 1
ATOM 520 N N . ASN A 1 64 ? 24.262 15.468 -8.311 1.00 49.84 64 ASN A N 1
ATOM 521 C CA . ASN A 1 64 ? 23.456 14.949 -7.209 1.00 49.84 64 ASN A CA 1
ATOM 522 C C . ASN A 1 64 ? 23.792 13.488 -6.860 1.00 49.84 64 ASN A C 1
ATOM 524 O O . ASN A 1 64 ? 24.104 12.663 -7.721 1.00 49.84 64 ASN A O 1
ATOM 528 N N . ALA A 1 65 ? 23.614 13.150 -5.575 1.00 52.78 65 ALA A N 1
ATOM 529 C CA . ALA A 1 65 ? 23.869 11.857 -4.914 1.00 52.78 65 ALA A CA 1
ATOM 530 C C . ALA A 1 65 ? 23.245 10.598 -5.570 1.00 52.78 65 ALA A C 1
ATOM 532 O O . ALA A 1 65 ? 23.496 9.477 -5.131 1.00 52.78 65 ALA A O 1
ATOM 533 N N . TYR A 1 66 ? 22.444 10.761 -6.622 1.00 52.00 66 TYR A N 1
ATOM 534 C CA . TYR A 1 66 ? 21.760 9.701 -7.364 1.00 52.00 66 TYR A CA 1
ATOM 535 C C . TYR A 1 66 ? 22.494 9.277 -8.653 1.00 52.00 66 TYR A C 1
ATOM 537 O O . TYR A 1 66 ? 22.163 8.238 -9.229 1.00 52.00 66 TYR A O 1
ATOM 545 N N . MET A 1 67 ? 23.522 10.023 -9.083 1.00 55.53 67 MET A N 1
ATOM 546 C CA . MET A 1 67 ? 24.327 9.714 -10.276 1.00 55.53 67 MET A CA 1
ATOM 547 C C . MET A 1 67 ? 25.262 8.520 -10.100 1.00 55.53 67 MET A C 1
ATOM 549 O O . MET A 1 67 ? 25.309 7.653 -10.971 1.00 55.53 67 MET A O 1
ATOM 553 N N . GLY A 1 68 ? 25.940 8.424 -8.954 1.00 57.75 68 GLY A N 1
ATOM 554 C CA . GLY A 1 68 ? 26.735 7.244 -8.599 1.00 57.75 68 GLY A CA 1
ATOM 555 C C . GLY A 1 68 ? 25.897 5.959 -8.640 1.00 57.75 68 GLY A C 1
ATOM 556 O O . GLY A 1 68 ? 26.231 5.058 -9.403 1.00 57.75 68 GLY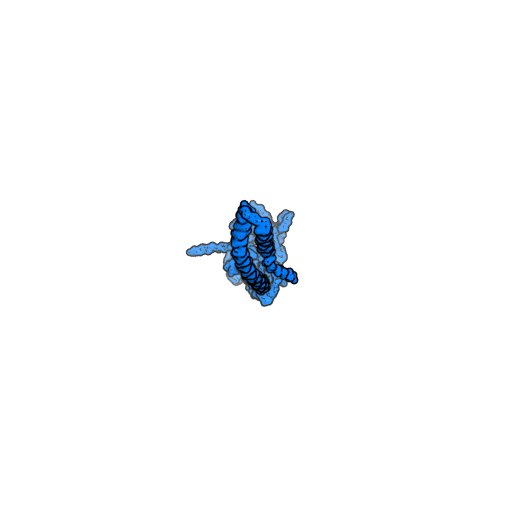 A O 1
ATOM 557 N N . PRO A 1 69 ? 24.756 5.889 -7.926 1.00 53.97 69 PRO A N 1
ATOM 558 C CA . PRO A 1 69 ? 23.855 4.741 -7.967 1.00 53.97 69 PRO A CA 1
ATOM 559 C C . PRO A 1 69 ? 23.332 4.387 -9.363 1.00 53.97 69 PRO A C 1
ATOM 561 O O . PRO A 1 69 ? 23.211 3.203 -9.660 1.00 53.97 69 PRO A O 1
ATOM 564 N N . LEU A 1 70 ? 23.033 5.365 -10.229 1.00 56.78 70 LEU A N 1
ATOM 565 C CA . LEU A 1 70 ? 22.587 5.097 -11.603 1.00 56.78 70 LEU A CA 1
ATOM 566 C C . LEU A 1 70 ? 23.704 4.486 -12.456 1.00 56.78 70 LEU A C 1
ATOM 568 O O . LEU A 1 70 ? 23.456 3.503 -13.148 1.00 56.78 70 LEU A O 1
ATOM 572 N N . LEU A 1 71 ? 24.926 5.015 -12.369 1.00 56.50 71 LEU A N 1
ATOM 573 C CA . LEU A 1 71 ? 26.093 4.463 -13.065 1.00 56.50 71 LEU A CA 1
ATOM 574 C C . LEU A 1 71 ? 26.480 3.082 -12.520 1.00 56.50 71 LEU A C 1
ATOM 576 O O . LEU A 1 71 ? 26.781 2.190 -13.309 1.00 56.50 71 LEU A O 1
ATOM 580 N N . SER A 1 72 ? 26.395 2.870 -11.203 1.00 53.59 72 SER A N 1
ATOM 581 C CA . SER A 1 72 ? 26.568 1.549 -10.589 1.00 53.59 72 SER A CA 1
ATOM 582 C C . SER A 1 72 ? 25.496 0.566 -11.037 1.00 53.59 72 SER A C 1
ATOM 584 O O . SER A 1 72 ? 25.823 -0.550 -11.412 1.00 53.59 72 SER A O 1
ATOM 586 N N . SER A 1 73 ? 24.226 0.974 -11.068 1.00 54.38 73 SER A N 1
ATOM 587 C CA . SER A 1 73 ? 23.121 0.105 -11.503 1.00 54.38 73 SER A CA 1
ATOM 588 C C . SER A 1 73 ? 23.227 -0.242 -12.986 1.00 54.38 73 SER A C 1
ATOM 590 O O . SER A 1 73 ? 22.956 -1.368 -13.386 1.00 54.38 73 SER A O 1
ATOM 592 N N . LEU A 1 74 ? 23.662 0.713 -13.806 1.00 56.22 74 LEU A N 1
ATOM 593 C CA . LEU A 1 74 ? 23.893 0.516 -15.231 1.00 56.22 74 LEU A CA 1
ATOM 594 C C . LEU A 1 74 ? 25.138 -0.348 -15.493 1.00 56.22 74 LEU A C 1
ATOM 596 O O . LEU A 1 74 ? 25.119 -1.180 -16.394 1.00 56.22 74 LEU A O 1
ATOM 600 N N . GLY A 1 75 ? 26.174 -0.227 -14.656 1.00 50.28 75 GLY A N 1
ATOM 601 C CA . GLY A 1 75 ? 27.321 -1.139 -14.628 1.00 50.28 75 GLY A CA 1
ATOM 602 C C . GLY A 1 75 ? 26.984 -2.546 -14.118 1.00 50.28 75 GLY A C 1
ATOM 603 O O . GLY A 1 75 ? 27.582 -3.509 -14.583 1.00 50.28 75 GLY A O 1
ATOM 604 N N . MET A 1 76 ? 25.980 -2.690 -13.246 1.00 43.84 76 MET A N 1
ATOM 605 C CA . MET A 1 76 ? 25.446 -3.984 -12.798 1.00 43.84 76 MET A CA 1
ATOM 606 C C . MET A 1 76 ? 24.575 -4.694 -13.840 1.00 43.84 76 MET A C 1
ATOM 608 O O . MET A 1 76 ? 24.346 -5.897 -13.715 1.00 43.84 76 MET A O 1
ATOM 612 N N . MET A 1 77 ? 24.099 -3.999 -14.881 1.00 46.94 77 MET A N 1
ATOM 613 C CA . MET A 1 77 ? 23.309 -4.608 -15.965 1.00 46.94 77 MET A CA 1
ATOM 614 C C . MET A 1 77 ? 24.144 -5.475 -16.930 1.00 46.94 77 MET A C 1
ATOM 616 O O . MET A 1 77 ? 23.676 -5.843 -18.005 1.00 46.94 77 MET A O 1
ATOM 620 N N . THR A 1 78 ? 25.364 -5.866 -16.550 1.00 43.41 78 THR A N 1
ATOM 621 C CA . THR A 1 78 ? 26.181 -6.842 -17.286 1.00 43.41 78 THR A CA 1
ATOM 622 C C . THR A 1 78 ? 25.772 -8.302 -17.056 1.00 43.41 78 THR A C 1
ATOM 624 O O . THR A 1 78 ? 26.334 -9.194 -17.694 1.00 43.41 78 THR A O 1
ATOM 627 N N . GLY A 1 79 ? 24.753 -8.564 -16.225 1.00 42.91 79 GLY A N 1
ATOM 628 C CA . GLY A 1 79 ? 24.102 -9.876 -16.123 1.00 42.91 79 GLY A CA 1
ATOM 629 C C . GLY A 1 79 ? 23.431 -10.318 -17.436 1.00 42.91 79 GLY A C 1
ATOM 630 O O . GLY A 1 79 ? 22.891 -9.499 -18.177 1.00 42.91 79 GLY A O 1
ATOM 631 N N . GLU A 1 80 ? 23.448 -11.624 -17.737 1.00 45.66 80 GLU A N 1
ATOM 632 C CA . GLU A 1 80 ? 23.031 -12.186 -19.041 1.00 45.66 80 GLU A CA 1
ATOM 633 C C . GLU A 1 80 ? 21.600 -11.818 -19.491 1.00 45.66 80 GLU A C 1
ATOM 635 O O . GLU A 1 80 ? 21.351 -11.706 -20.692 1.00 45.66 80 GLU A O 1
ATOM 640 N N . GLU A 1 81 ? 20.665 -11.602 -18.558 1.00 47.81 81 GLU A N 1
ATOM 641 C CA . GLU A 1 81 ? 19.248 -11.324 -18.855 1.00 47.81 81 GLU A CA 1
ATOM 642 C C . GLU A 1 81 ? 18.997 -9.866 -19.310 1.00 47.81 81 GLU A C 1
ATOM 644 O O . GLU A 1 81 ? 18.126 -9.601 -20.150 1.00 47.81 81 GLU A O 1
ATOM 649 N N . ASP A 1 82 ? 19.829 -8.937 -18.827 1.00 52.09 82 ASP A N 1
ATOM 650 C CA . ASP A 1 82 ? 19.685 -7.483 -18.994 1.00 52.09 82 ASP A CA 1
ATOM 651 C C . ASP A 1 82 ? 20.733 -6.865 -19.941 1.00 52.09 82 ASP A C 1
ATOM 653 O O . ASP A 1 82 ? 20.622 -5.691 -20.303 1.00 52.09 82 ASP A O 1
ATOM 657 N N . ARG A 1 83 ? 21.685 -7.673 -20.438 1.00 54.81 83 ARG A N 1
ATOM 658 C CA . ARG A 1 83 ? 22.868 -7.271 -21.231 1.00 54.81 83 ARG A CA 1
ATOM 659 C C . ARG A 1 83 ? 22.589 -6.520 -22.546 1.00 54.81 83 ARG A C 1
ATOM 661 O O . ARG A 1 83 ? 23.522 -6.174 -23.261 1.00 54.81 83 ARG A O 1
ATOM 668 N N . HIS A 1 84 ? 21.329 -6.311 -22.924 1.00 67.12 84 HIS A N 1
ATOM 669 C CA . HIS A 1 84 ? 20.967 -5.790 -24.244 1.00 67.12 84 HIS A CA 1
ATOM 670 C C . HIS A 1 84 ? 19.711 -4.902 -24.248 1.00 67.12 84 HIS A C 1
ATOM 672 O O . HIS A 1 84 ? 18.985 -4.869 -25.249 1.00 67.12 84 HIS A O 1
ATOM 678 N N . HIS A 1 85 ? 19.408 -4.182 -23.163 1.00 75.00 85 HIS A N 1
ATOM 679 C CA . HIS A 1 85 ? 18.295 -3.223 -23.182 1.00 75.00 85 HIS A CA 1
ATOM 680 C C . HIS A 1 85 ? 18.496 -2.132 -24.240 1.00 75.00 85 HIS A C 1
ATOM 682 O O . HIS A 1 85 ? 17.539 -1.793 -24.935 1.00 75.00 85 HIS A O 1
ATOM 688 N N . GLU A 1 86 ? 19.725 -1.665 -24.467 1.00 74.06 86 GLU A N 1
ATOM 689 C CA . GLU A 1 86 ? 20.020 -0.716 -25.545 1.00 74.06 86 GLU A CA 1
ATOM 690 C C . GLU A 1 86 ? 19.685 -1.291 -26.930 1.00 74.06 86 GLU A C 1
ATOM 692 O O . GLU A 1 86 ? 19.100 -0.609 -27.778 1.00 74.06 86 GLU A O 1
ATOM 697 N N . LEU A 1 87 ? 20.011 -2.572 -27.151 1.00 79.00 87 LEU A N 1
ATOM 698 C CA . LEU A 1 87 ? 19.728 -3.257 -28.414 1.00 79.00 87 LEU A CA 1
ATOM 699 C C . LEU A 1 87 ? 18.224 -3.436 -28.629 1.00 79.00 87 LEU A C 1
ATOM 701 O O . LEU A 1 87 ? 17.731 -3.223 -29.738 1.00 79.00 87 LEU A O 1
ATOM 705 N N . LYS A 1 88 ? 17.492 -3.800 -27.569 1.00 83.00 88 LYS A N 1
ATOM 706 C CA . LYS A 1 88 ? 16.029 -3.908 -27.601 1.00 83.00 88 LYS A CA 1
ATOM 707 C C . LYS A 1 88 ? 15.414 -2.547 -27.917 1.00 83.00 88 LYS A C 1
ATOM 709 O O . LYS A 1 88 ? 14.633 -2.450 -28.861 1.00 83.00 88 LYS A O 1
ATOM 714 N N . ALA A 1 89 ? 15.830 -1.499 -27.204 1.00 84.56 89 ALA A N 1
ATOM 715 C CA . ALA A 1 89 ? 15.317 -0.140 -27.355 1.00 84.56 89 ALA A CA 1
ATOM 716 C C . ALA A 1 89 ? 15.462 0.372 -28.795 1.00 84.56 89 ALA A C 1
ATOM 718 O O . ALA A 1 89 ? 14.476 0.792 -29.408 1.00 84.56 89 ALA A O 1
ATOM 719 N N . ARG A 1 90 ? 16.667 0.264 -29.379 1.00 82.88 90 ARG A N 1
ATOM 720 C CA . ARG A 1 90 ? 16.921 0.708 -30.764 1.00 82.88 90 ARG A CA 1
ATOM 721 C C . ARG A 1 90 ? 16.201 -0.134 -31.819 1.00 82.88 90 ARG A C 1
ATOM 723 O O . ARG A 1 90 ? 15.888 0.372 -32.892 1.00 82.88 90 ARG A O 1
ATOM 730 N N . ALA A 1 91 ? 15.926 -1.407 -31.534 1.00 82.19 91 ALA A N 1
ATOM 731 C CA . ALA A 1 91 ? 15.191 -2.265 -32.457 1.00 82.19 91 ALA A CA 1
ATOM 732 C C . ALA A 1 91 ? 13.707 -1.873 -32.545 1.00 82.19 91 ALA A C 1
ATOM 734 O O . ALA A 1 91 ? 13.149 -1.846 -33.642 1.00 82.19 91 ALA A O 1
ATOM 735 N N . VAL A 1 92 ? 13.078 -1.536 -31.411 1.00 84.12 92 VAL A N 1
ATOM 736 C CA . VAL A 1 92 ? 11.639 -1.210 -31.359 1.00 84.12 92 VAL A CA 1
ATOM 737 C C . VAL A 1 92 ? 11.317 0.277 -31.472 1.00 84.12 92 VAL A C 1
ATOM 739 O O . VAL A 1 92 ? 10.143 0.616 -31.592 1.00 84.12 92 VAL A O 1
ATOM 742 N N . GLU A 1 93 ? 12.326 1.154 -31.437 1.00 85.62 93 GLU A N 1
ATOM 743 C CA . GLU A 1 93 ? 12.148 2.617 -31.451 1.00 85.62 93 GLU A CA 1
ATOM 744 C C . GLU A 1 93 ? 11.225 3.118 -30.325 1.00 85.62 93 GLU A C 1
ATOM 746 O O . GLU A 1 93 ? 10.463 4.071 -30.469 1.00 85.62 93 GLU A O 1
ATOM 751 N N . LYS A 1 94 ? 11.266 2.434 -29.182 1.00 87.06 94 LYS A N 1
ATOM 752 C CA . LYS A 1 94 ? 10.443 2.726 -28.009 1.00 87.06 94 LYS A CA 1
ATOM 753 C C . LYS A 1 94 ? 11.288 2.649 -26.754 1.00 87.06 94 LYS A C 1
ATOM 755 O O . LYS A 1 94 ? 12.378 2.078 -26.752 1.00 87.06 94 LYS A O 1
ATOM 760 N N . ALA A 1 95 ? 10.751 3.231 -25.690 1.00 87.75 95 ALA A N 1
ATOM 761 C CA . ALA A 1 95 ? 11.332 3.088 -24.374 1.00 87.75 95 ALA A CA 1
ATOM 762 C C . ALA A 1 95 ? 11.215 1.632 -23.904 1.00 87.75 95 ALA A C 1
ATOM 764 O O . ALA A 1 95 ? 10.181 0.994 -24.112 1.00 87.75 95 ALA A O 1
ATOM 765 N N . VAL A 1 96 ? 12.265 1.129 -23.268 1.00 88.88 96 VAL A N 1
ATOM 766 C CA . VAL A 1 96 ? 12.288 -0.191 -22.628 1.00 88.88 96 VAL A CA 1
ATOM 767 C C . VAL A 1 96 ? 12.642 -0.030 -21.158 1.00 88.88 96 VAL A C 1
ATOM 769 O O . VAL A 1 96 ? 13.332 0.923 -20.787 1.00 88.88 96 VAL A O 1
ATOM 772 N N . LEU A 1 97 ? 12.159 -0.946 -20.329 1.00 87.56 97 LEU A N 1
ATOM 773 C CA . LEU A 1 97 ? 12.355 -0.948 -18.887 1.00 87.56 97 LEU A CA 1
ATOM 774 C C . LEU A 1 97 ? 13.239 -2.132 -18.478 1.00 87.56 97 LEU A C 1
ATOM 776 O O . LEU A 1 97 ? 13.187 -3.205 -19.082 1.00 87.56 97 LEU A O 1
ATOM 780 N N . SER A 1 98 ? 14.039 -1.953 -17.431 1.00 84.25 98 SER A N 1
ATOM 781 C CA . SER A 1 98 ? 14.776 -3.048 -16.795 1.00 84.25 98 SER A CA 1
ATOM 782 C C . SER A 1 98 ? 13.871 -3.906 -15.914 1.00 84.25 98 SER A C 1
ATOM 784 O O . SER A 1 98 ? 12.720 -3.557 -15.631 1.00 84.25 98 SER A O 1
ATOM 786 N N . ALA A 1 99 ? 14.403 -5.033 -15.439 1.00 84.19 99 ALA A N 1
ATOM 787 C CA . ALA A 1 99 ? 13.765 -5.768 -14.358 1.00 84.19 99 ALA A CA 1
ATOM 788 C C . ALA A 1 99 ? 13.772 -4.901 -13.090 1.00 84.19 99 ALA A C 1
ATOM 790 O O . ALA A 1 99 ? 14.635 -4.025 -12.958 1.00 84.19 99 ALA A O 1
ATOM 791 N N . PRO A 1 100 ? 12.821 -5.101 -12.163 1.00 87.19 100 PRO A N 1
ATOM 792 C CA . PRO A 1 100 ? 12.888 -4.443 -10.869 1.00 87.19 100 PRO A CA 1
ATOM 793 C C . PRO A 1 100 ? 14.116 -4.923 -10.095 1.00 87.19 100 PRO A C 1
ATOM 795 O O . PRO A 1 100 ? 14.328 -6.126 -9.937 1.00 87.19 100 PRO A O 1
ATOM 798 N N . PHE A 1 101 ? 14.890 -3.981 -9.565 1.00 82.94 101 PHE A N 1
ATOM 799 C CA . PHE A 1 101 ? 16.049 -4.260 -8.718 1.00 82.94 101 PHE A CA 1
ATOM 800 C C . PHE A 1 101 ? 16.037 -3.360 -7.484 1.00 82.94 101 PHE A C 1
ATOM 802 O O . PHE A 1 101 ? 15.272 -2.401 -7.400 1.00 82.94 101 PHE A O 1
ATOM 809 N N . ARG A 1 102 ? 16.857 -3.681 -6.484 1.00 81.50 102 ARG A N 1
ATOM 810 C CA . ARG A 1 102 ? 16.961 -2.872 -5.265 1.00 81.50 102 ARG A CA 1
ATOM 811 C C . ARG A 1 102 ? 18.018 -1.794 -5.459 1.00 81.50 102 ARG A C 1
ATOM 813 O O . ARG A 1 102 ? 19.164 -2.103 -5.767 1.00 81.50 102 ARG A O 1
ATOM 820 N N . LEU A 1 103 ? 17.625 -0.535 -5.281 1.00 76.38 103 LEU A N 1
ATOM 821 C CA . LEU A 1 103 ? 18.549 0.596 -5.302 1.00 76.38 103 LEU A CA 1
ATOM 822 C C . LEU A 1 103 ? 19.456 0.534 -4.071 1.00 76.38 103 LEU A C 1
ATOM 824 O O . LEU A 1 103 ? 18.953 0.444 -2.955 1.00 76.38 103 LEU A O 1
ATOM 828 N N . PHE A 1 104 ? 20.774 0.645 -4.241 1.00 66.50 104 PHE A N 1
ATOM 829 C CA . PHE A 1 104 ? 21.705 0.610 -3.103 1.00 66.50 104 PHE A CA 1
ATOM 830 C C . PHE A 1 104 ? 21.491 1.741 -2.099 1.00 66.50 104 PHE A C 1
ATOM 832 O O . PHE A 1 104 ? 21.656 1.543 -0.901 1.00 66.50 104 PHE A O 1
ATOM 839 N N . SER A 1 105 ? 21.133 2.930 -2.583 1.00 64.50 105 SER A N 1
ATOM 840 C CA . SER A 1 105 ? 21.004 4.123 -1.745 1.00 64.50 105 SER A CA 1
ATOM 841 C C . SER A 1 105 ? 19.768 4.090 -0.845 1.00 64.50 105 SER A C 1
ATOM 843 O O . SER A 1 105 ? 19.840 4.530 0.298 1.00 64.50 105 SER A O 1
ATOM 845 N N . SER A 1 106 ? 18.637 3.585 -1.345 1.00 70.81 106 SER A N 1
ATOM 846 C CA . SER A 1 106 ? 17.344 3.643 -0.648 1.00 70.81 106 SER A CA 1
ATOM 847 C C . SER A 1 106 ? 16.769 2.274 -0.278 1.00 70.81 106 SER A C 1
ATOM 849 O O . SER A 1 106 ? 15.774 2.212 0.442 1.00 70.81 106 SER A O 1
ATOM 851 N N . ASN A 1 107 ? 17.352 1.172 -0.769 1.00 79.12 107 ASN A N 1
ATOM 852 C CA . ASN A 1 107 ? 16.793 -0.189 -0.721 1.00 79.12 107 ASN A CA 1
ATOM 853 C C . ASN A 1 107 ? 15.353 -0.290 -1.283 1.00 79.12 107 ASN A C 1
ATOM 855 O O . ASN A 1 107 ? 14.648 -1.292 -1.110 1.00 79.12 107 ASN A O 1
ATOM 859 N N . ARG A 1 108 ? 14.904 0.755 -1.981 1.00 84.19 108 ARG A N 1
ATOM 860 C CA . ARG A 1 108 ? 13.618 0.804 -2.665 1.00 84.19 108 ARG A CA 1
ATOM 861 C C . ARG A 1 108 ? 13.736 0.120 -4.017 1.00 84.19 108 ARG A C 1
ATOM 863 O O . ARG A 1 108 ? 14.831 -0.029 -4.569 1.00 84.19 108 ARG A O 1
ATOM 870 N N . THR A 1 109 ? 12.605 -0.335 -4.540 1.00 87.56 109 THR A N 1
ATOM 871 C CA . THR A 1 109 ? 12.573 -0.955 -5.866 1.00 87.56 109 THR A CA 1
ATOM 872 C C . THR A 1 109 ? 12.769 0.104 -6.948 1.00 87.56 109 THR A C 1
ATOM 874 O O . THR A 1 109 ? 11.977 1.042 -7.072 1.00 87.56 109 THR A O 1
ATOM 877 N N . GLY A 1 110 ? 13.833 -0.061 -7.725 1.00 84.00 110 GLY A N 1
ATOM 878 C CA . GLY A 1 110 ? 14.198 0.762 -8.863 1.00 84.00 110 GLY A CA 1
ATOM 879 C C . GLY A 1 110 ? 13.948 0.066 -10.197 1.00 84.00 110 GLY A C 1
ATOM 880 O O . GLY A 1 110 ? 13.942 -1.163 -10.286 1.00 84.00 110 GLY A O 1
ATOM 881 N N . VAL A 1 111 ? 13.748 0.875 -11.235 1.00 85.62 111 VAL A N 1
ATOM 882 C CA . VAL A 1 111 ? 13.654 0.445 -12.633 1.00 85.62 111 VAL A CA 1
ATOM 883 C C . VAL A 1 111 ? 14.404 1.449 -13.499 1.00 85.62 111 VAL A C 1
ATOM 885 O O . VAL A 1 111 ? 14.279 2.659 -13.306 1.00 85.62 111 VAL A O 1
ATOM 888 N N . ILE A 1 112 ? 15.174 0.964 -14.466 1.00 81.88 112 ILE A N 1
ATOM 889 C CA . ILE A 1 112 ? 15.846 1.809 -15.450 1.00 81.88 112 ILE A CA 1
ATOM 890 C C . ILE A 1 112 ? 14.983 1.872 -16.707 1.00 81.88 112 ILE A C 1
ATOM 892 O O . ILE A 1 112 ? 14.549 0.845 -17.220 1.00 81.88 112 ILE A O 1
ATOM 896 N N . LEU A 1 113 ? 14.757 3.077 -17.217 1.00 85.56 113 LEU A N 1
ATOM 897 C CA . LEU A 1 113 ? 14.177 3.325 -18.532 1.00 85.56 113 LEU A CA 1
ATOM 898 C C . LEU A 1 113 ? 15.290 3.657 -19.512 1.00 85.56 113 LEU A C 1
ATOM 900 O O . LEU A 1 113 ? 16.102 4.537 -19.233 1.00 85.56 113 LEU A O 1
ATOM 904 N N . ILE A 1 114 ? 15.284 3.020 -20.675 1.00 84.81 114 ILE A N 1
ATOM 905 C CA . ILE A 1 114 ? 16.212 3.323 -21.763 1.00 84.81 114 ILE A CA 1
ATOM 906 C C . ILE A 1 114 ? 15.419 3.727 -22.996 1.00 84.81 114 ILE A C 1
ATOM 908 O O . ILE A 1 114 ? 14.495 3.029 -23.412 1.00 84.81 114 ILE A O 1
ATOM 912 N N . TYR A 1 115 ? 15.806 4.847 -23.600 1.00 87.06 115 TYR A N 1
ATOM 913 C CA . TYR A 1 115 ? 15.239 5.345 -24.847 1.00 87.06 115 TYR A CA 1
ATOM 914 C C . TYR A 1 115 ? 16.344 5.575 -25.888 1.00 87.06 115 TYR A C 1
ATOM 916 O O . TYR A 1 115 ? 17.336 6.233 -25.569 1.00 87.06 115 TYR A O 1
ATOM 924 N N . PRO A 1 116 ? 16.217 5.072 -27.130 1.00 87.62 116 PRO A N 1
ATOM 925 C CA . PRO A 1 116 ? 17.243 5.257 -28.149 1.00 87.62 116 PRO A CA 1
ATOM 926 C C . PRO A 1 116 ? 17.199 6.678 -28.728 1.00 87.62 116 PRO A C 1
ATOM 928 O O . PRO A 1 116 ? 16.134 7.227 -29.011 1.00 87.62 116 PRO A O 1
ATOM 931 N N . VAL A 1 117 ? 18.370 7.266 -28.952 1.00 87.25 117 VAL A N 1
ATOM 932 C CA . VAL A 1 117 ? 18.535 8.567 -29.609 1.00 87.25 117 VAL A CA 1
ATOM 933 C C . VAL A 1 117 ? 19.169 8.350 -30.972 1.00 87.25 117 VAL A C 1
ATOM 935 O O . VAL A 1 117 ? 20.184 7.665 -31.093 1.00 87.25 117 VAL A O 1
ATOM 938 N N . TYR A 1 118 ? 18.600 8.964 -32.005 1.00 88.00 118 TYR A N 1
ATOM 939 C CA . TYR A 1 118 ? 19.070 8.847 -33.384 1.00 88.00 118 TYR A CA 1
ATOM 940 C C . TYR A 1 118 ? 19.645 10.174 -33.883 1.00 88.00 118 TYR A C 1
ATOM 942 O O . TYR A 1 118 ? 19.181 11.246 -33.499 1.00 88.00 118 TYR A O 1
ATOM 950 N N . LYS A 1 119 ? 20.655 10.107 -34.758 1.00 84.31 119 LYS A N 1
ATOM 951 C CA . LYS A 1 119 ? 21.369 11.285 -35.292 1.00 84.31 119 LYS A CA 1
ATOM 952 C C . LYS A 1 119 ? 20.497 12.180 -36.176 1.00 84.31 119 LYS A C 1
ATOM 954 O O . LYS A 1 119 ? 20.744 13.375 -36.278 1.00 84.31 119 LYS A O 1
ATOM 959 N N . SER A 1 120 ? 19.494 11.603 -36.826 1.00 75.19 120 SER A N 1
ATOM 960 C CA . SER A 1 120 ? 18.522 12.318 -37.651 1.00 75.19 120 SER A CA 1
ATOM 961 C C . SER A 1 120 ? 17.169 11.615 -37.597 1.00 75.19 120 SER A C 1
ATOM 963 O O . SER A 1 120 ? 17.061 10.493 -37.107 1.00 75.19 120 SER A O 1
ATOM 965 N N . LYS A 1 121 ? 16.118 12.276 -38.085 1.00 68.56 121 LYS A N 1
ATOM 966 C CA . LYS A 1 121 ? 14.816 11.632 -38.279 1.00 68.56 121 LYS A CA 1
ATOM 967 C C . LYS A 1 121 ? 14.904 10.749 -39.521 1.00 68.56 121 LYS A C 1
ATOM 969 O O . LYS A 1 121 ? 15.293 11.228 -40.582 1.00 68.56 121 LYS A O 1
ATOM 974 N N . PHE A 1 122 ? 14.563 9.477 -39.378 1.00 70.69 122 PHE A N 1
ATOM 975 C CA . PHE A 1 122 ? 14.497 8.519 -40.479 1.00 70.69 122 PHE A CA 1
ATOM 976 C C . PHE A 1 122 ? 13.024 8.148 -40.722 1.00 70.69 122 PHE A C 1
ATOM 978 O O . PHE A 1 122 ? 12.185 8.356 -39.846 1.00 70.69 122 PHE A O 1
ATOM 985 N N . SER A 1 123 ? 12.679 7.675 -41.925 1.00 69.44 123 SER A N 1
ATOM 986 C CA . SER A 1 123 ? 11.296 7.283 -42.250 1.00 69.44 123 SER A CA 1
ATOM 987 C C . SER A 1 123 ? 10.800 6.169 -41.306 1.00 69.44 123 SER A C 1
ATOM 989 O O . SER A 1 123 ? 11.574 5.270 -40.981 1.00 69.44 123 SER A O 1
ATOM 991 N N . PRO A 1 124 ? 9.517 6.149 -40.897 1.00 65.31 124 PRO A N 1
ATOM 992 C CA . PRO A 1 124 ? 8.970 5.101 -40.022 1.00 65.31 124 PRO A CA 1
ATOM 993 C C . PRO A 1 124 ? 9.065 3.671 -40.599 1.00 65.31 124 PRO A C 1
ATOM 995 O O . PRO A 1 124 ? 8.946 2.693 -39.863 1.00 65.31 124 PRO A O 1
ATOM 998 N N . SER A 1 125 ? 9.315 3.528 -41.906 1.00 68.38 125 SER A N 1
ATOM 999 C CA . SER A 1 125 ? 9.491 2.247 -42.609 1.00 68.38 125 SER A CA 1
ATOM 1000 C C . SER A 1 125 ? 10.954 1.792 -42.739 1.00 68.38 125 SER A C 1
ATOM 1002 O O . SER A 1 125 ? 11.263 0.955 -43.585 1.00 68.38 125 SER A O 1
ATOM 1004 N N . VAL A 1 126 ? 11.873 2.380 -41.972 1.00 77.06 126 VAL A N 1
ATOM 1005 C CA . VAL A 1 126 ? 13.321 2.141 -42.092 1.00 77.06 126 VAL A CA 1
ATOM 1006 C C . VAL A 1 126 ? 13.720 0.778 -41.534 1.00 77.06 126 VAL A C 1
ATOM 1008 O O . VAL A 1 126 ? 13.183 0.323 -40.515 1.00 77.06 126 VAL A O 1
ATOM 1011 N N . SER A 1 127 ? 14.659 0.123 -42.221 1.00 83.19 127 SER A N 1
ATOM 1012 C CA . SER A 1 127 ? 15.146 -1.218 -41.883 1.00 83.19 127 SER A CA 1
ATOM 1013 C C . SER A 1 127 ? 15.880 -1.240 -40.535 1.00 83.19 127 SER A C 1
ATOM 1015 O O . SER A 1 127 ? 16.398 -0.221 -40.075 1.00 83.19 127 SER A O 1
ATOM 1017 N N . LEU A 1 128 ? 15.946 -2.403 -39.877 1.00 82.88 128 LEU A N 1
ATOM 1018 C CA . LEU A 1 128 ? 16.637 -2.544 -38.587 1.00 82.88 128 LEU A CA 1
ATOM 1019 C C . LEU A 1 128 ? 18.112 -2.107 -38.669 1.00 82.88 128 LEU A C 1
ATOM 1021 O O . LEU A 1 128 ? 18.597 -1.416 -37.778 1.00 82.88 128 LEU A O 1
ATOM 1025 N N . GLU A 1 129 ? 18.815 -2.452 -39.748 1.00 82.38 129 GLU A N 1
ATOM 1026 C CA . GLU A 1 129 ? 20.224 -2.081 -39.941 1.00 82.38 129 GLU A CA 1
ATOM 1027 C C . GLU A 1 129 ? 20.428 -0.569 -40.047 1.00 82.38 129 GLU A C 1
ATOM 1029 O O . GLU A 1 129 ? 21.361 -0.008 -39.467 1.00 82.38 129 GLU A O 1
ATOM 1034 N N . GLU A 1 130 ? 19.537 0.113 -40.761 1.00 82.81 130 GLU A N 1
ATOM 1035 C CA . GLU A 1 130 ? 19.573 1.566 -40.874 1.00 82.81 130 GLU A CA 1
ATOM 1036 C C . GLU A 1 130 ? 19.267 2.239 -39.534 1.00 82.81 130 GLU A C 1
ATOM 1038 O O . GLU A 1 130 ? 19.956 3.200 -39.192 1.00 82.81 130 GLU A O 1
ATOM 1043 N N . ARG A 1 131 ? 18.335 1.703 -38.727 1.00 81.69 131 ARG A N 1
ATOM 1044 C CA . ARG A 1 131 ? 18.082 2.178 -37.346 1.00 81.69 131 ARG A CA 1
ATOM 1045 C C . ARG A 1 131 ? 19.315 2.028 -36.461 1.00 81.69 131 ARG A C 1
ATOM 1047 O O . ARG A 1 131 ? 19.675 2.944 -35.717 1.00 81.69 131 ARG A O 1
ATOM 1054 N N . ILE A 1 132 ? 20.005 0.895 -36.572 1.00 80.75 132 ILE A N 1
ATOM 1055 C CA . ILE A 1 132 ? 21.256 0.658 -35.848 1.00 80.75 132 ILE A CA 1
ATOM 1056 C C . ILE A 1 132 ? 22.303 1.684 -36.290 1.00 80.75 132 ILE A C 1
ATOM 1058 O O . ILE A 1 132 ? 22.901 2.347 -35.446 1.00 80.75 132 ILE A O 1
ATOM 1062 N N . ARG A 1 133 ? 22.503 1.900 -37.594 1.00 81.44 133 ARG A N 1
ATOM 1063 C CA . ARG A 1 133 ? 23.475 2.885 -38.115 1.00 81.44 133 ARG A CA 1
ATOM 1064 C C . ARG A 1 133 ? 23.142 4.323 -37.694 1.00 81.44 133 ARG A C 1
ATOM 1066 O O . ARG A 1 133 ? 24.040 5.118 -37.411 1.00 81.44 133 ARG A O 1
ATOM 1073 N N . ALA A 1 134 ? 21.854 4.623 -37.620 1.00 85.19 134 ALA A N 1
ATOM 1074 C CA . ALA A 1 134 ? 21.277 5.889 -37.205 1.00 85.19 134 ALA A CA 1
ATOM 1075 C C . ALA A 1 134 ? 21.428 6.206 -35.711 1.00 85.19 134 ALA A C 1
ATOM 1077 O O . ALA A 1 134 ? 21.341 7.377 -35.336 1.00 85.19 134 ALA A O 1
ATOM 1078 N N . THR A 1 135 ? 21.618 5.195 -34.858 1.00 84.94 135 THR A N 1
ATOM 1079 C CA . THR A 1 135 ? 21.659 5.377 -33.400 1.00 84.94 135 THR A CA 1
ATOM 1080 C C . THR A 1 135 ? 22.862 6.240 -33.008 1.00 84.94 135 THR A C 1
ATOM 1082 O O . THR A 1 135 ? 24.015 5.880 -33.266 1.00 84.94 135 THR A O 1
ATOM 1085 N N . ALA A 1 136 ? 22.578 7.393 -32.403 1.00 84.12 136 ALA A N 1
ATOM 1086 C CA . ALA A 1 136 ? 23.545 8.308 -31.803 1.00 84.12 136 ALA A CA 1
ATOM 1087 C C . ALA A 1 136 ? 23.952 7.851 -30.398 1.00 84.12 136 ALA A C 1
ATOM 1089 O O . ALA A 1 136 ? 25.118 7.956 -30.028 1.00 84.12 136 ALA A O 1
ATOM 1090 N N . GLY A 1 137 ? 22.995 7.322 -29.642 1.00 80.19 137 GLY A N 1
ATOM 1091 C CA . GLY A 1 137 ? 23.176 6.973 -28.243 1.00 80.19 137 GLY A CA 1
ATOM 1092 C C . GLY A 1 137 ? 21.856 6.597 -27.586 1.00 80.19 137 GLY A C 1
ATOM 1093 O O . GLY A 1 137 ? 20.888 6.264 -28.272 1.00 80.19 137 GLY A O 1
ATOM 1094 N N . TYR A 1 138 ? 21.812 6.679 -26.265 1.00 81.38 138 TYR A N 1
ATOM 1095 C CA . TYR A 1 138 ? 20.681 6.277 -25.441 1.00 81.38 138 TYR A CA 1
ATOM 1096 C C . TYR A 1 138 ? 20.469 7.287 -24.315 1.00 81.38 138 TYR A C 1
ATOM 1098 O O . TYR A 1 138 ? 21.424 7.824 -23.764 1.00 81.38 138 TYR A O 1
ATOM 1106 N N . ILE A 1 139 ? 19.217 7.549 -23.963 1.00 82.81 139 ILE A N 1
ATOM 1107 C CA . ILE A 1 139 ? 18.858 8.271 -22.744 1.00 82.81 139 ILE A CA 1
ATOM 1108 C C . ILE A 1 139 ? 18.425 7.228 -21.724 1.00 82.81 139 ILE A C 1
ATOM 1110 O O . ILE A 1 139 ? 17.449 6.512 -21.949 1.00 82.81 139 ILE A O 1
ATOM 1114 N N . GLY A 1 140 ? 19.163 7.149 -20.624 1.00 79.06 140 GLY A N 1
ATOM 1115 C CA . GLY A 1 140 ? 18.844 6.336 -19.461 1.00 79.06 140 GLY A CA 1
ATOM 1116 C C . GLY A 1 140 ? 18.187 7.185 -18.379 1.00 79.06 140 GLY A C 1
ATOM 1117 O O . GLY A 1 140 ? 18.611 8.312 -18.129 1.00 79.06 140 GLY A O 1
ATOM 1118 N N . GLY A 1 141 ? 17.160 6.659 -17.724 1.00 79.12 141 GLY A N 1
ATOM 1119 C CA . GLY A 1 141 ? 16.529 7.282 -16.566 1.00 79.12 141 GLY A CA 1
ATOM 1120 C C . GLY A 1 141 ? 16.356 6.278 -15.439 1.00 79.12 141 GLY A C 1
ATOM 1121 O O . GLY A 1 141 ? 15.896 5.166 -15.684 1.00 79.12 141 GLY A O 1
ATOM 1122 N N . LEU A 1 142 ? 16.701 6.671 -14.214 1.00 78.19 142 LEU A N 1
ATOM 1123 C CA . LEU A 1 142 ? 16.449 5.859 -13.026 1.00 78.19 142 LEU A CA 1
ATOM 1124 C C . LEU A 1 142 ? 15.123 6.259 -12.392 1.00 78.19 142 LEU A C 1
ATOM 1126 O O . LEU A 1 142 ? 14.946 7.412 -11.989 1.00 78.19 142 LEU A O 1
ATOM 1130 N N . PHE A 1 143 ? 14.222 5.294 -12.266 1.00 79.69 143 PHE A N 1
ATOM 1131 C CA . PHE A 1 143 ? 12.960 5.451 -11.563 1.00 79.69 143 PHE A CA 1
ATOM 1132 C C . PHE A 1 143 ? 13.016 4.701 -10.246 1.00 79.69 143 PHE A C 1
ATOM 1134 O O . PHE A 1 143 ? 13.169 3.482 -10.227 1.00 79.69 143 PHE A O 1
ATOM 1141 N N . GLU A 1 144 ? 12.817 5.414 -9.145 1.00 83.44 144 GLU A N 1
ATOM 1142 C CA . GLU A 1 144 ? 12.448 4.780 -7.888 1.00 83.44 144 GLU A CA 1
ATOM 1143 C C . GLU A 1 144 ? 10.943 4.484 -7.923 1.00 83.44 144 GLU A C 1
ATOM 1145 O O . GLU A 1 144 ? 10.103 5.340 -7.636 1.00 83.44 144 GLU A O 1
ATOM 1150 N N . PHE A 1 145 ? 10.600 3.273 -8.361 1.00 86.00 145 PHE A N 1
ATOM 1151 C CA . PHE A 1 145 ? 9.227 2.893 -8.690 1.00 86.00 145 PHE A CA 1
ATOM 1152 C C . PHE A 1 145 ? 8.295 2.992 -7.479 1.00 86.00 145 PHE A C 1
ATOM 1154 O O . PHE A 1 145 ? 7.159 3.442 -7.610 1.00 86.00 145 PHE A O 1
ATOM 1161 N N . GLU A 1 146 ? 8.787 2.637 -6.290 1.00 85.88 146 GLU A N 1
ATOM 1162 C CA . GLU A 1 146 ? 8.007 2.734 -5.053 1.00 85.88 146 GLU A CA 1
ATOM 1163 C C . GLU A 1 146 ? 7.566 4.177 -4.765 1.00 85.88 146 GLU A C 1
ATOM 1165 O O . GLU A 1 146 ? 6.382 4.415 -4.536 1.00 85.88 146 GLU A O 1
ATOM 1170 N N . SER A 1 147 ? 8.473 5.148 -4.889 1.00 84.50 147 SER A N 1
ATOM 1171 C CA . SER A 1 147 ? 8.175 6.575 -4.692 1.00 84.50 147 SER A CA 1
ATOM 1172 C C . SER A 1 147 ? 7.196 7.129 -5.727 1.00 84.50 147 SER A C 1
ATOM 1174 O O . SER A 1 147 ? 6.321 7.933 -5.396 1.00 84.50 147 SER A O 1
ATOM 1176 N N . LEU A 1 148 ? 7.301 6.674 -6.981 1.00 81.25 148 LEU A N 1
ATOM 1177 C CA . LEU A 1 148 ? 6.361 7.038 -8.042 1.00 81.25 148 LEU A CA 1
ATOM 1178 C C . LEU A 1 148 ? 4.943 6.574 -7.713 1.00 81.25 148 LEU A C 1
ATOM 1180 O O . LEU A 1 148 ? 3.996 7.357 -7.806 1.00 81.25 148 LEU A O 1
ATOM 1184 N N . VAL A 1 149 ? 4.800 5.315 -7.306 1.00 84.81 149 VAL A N 1
ATOM 1185 C CA . VAL A 1 149 ? 3.489 4.755 -6.982 1.00 84.81 149 VAL A CA 1
ATOM 1186 C C . VAL A 1 149 ? 2.925 5.403 -5.716 1.00 84.81 149 VAL A C 1
ATOM 1188 O O . VAL A 1 149 ? 1.760 5.789 -5.717 1.00 84.81 149 VAL A O 1
ATOM 1191 N N . GLU A 1 150 ? 3.740 5.612 -4.676 1.00 85.19 150 GLU A N 1
ATOM 1192 C CA . GLU A 1 150 ? 3.332 6.318 -3.450 1.00 85.19 150 GLU A CA 1
ATOM 1193 C C . GLU A 1 150 ? 2.801 7.725 -3.744 1.00 85.19 150 GLU A C 1
ATOM 1195 O O . GLU A 1 150 ? 1.743 8.100 -3.239 1.00 85.19 150 GLU A O 1
ATOM 1200 N N . SER A 1 151 ? 3.491 8.487 -4.599 1.00 83.38 151 SER A N 1
ATOM 1201 C CA . SER A 1 151 ? 3.072 9.840 -4.979 1.00 83.38 151 SER A CA 1
ATOM 1202 C C . SER A 1 151 ? 1.710 9.851 -5.683 1.00 83.38 151 SER A C 1
ATOM 1204 O O . SER A 1 151 ? 0.854 10.678 -5.364 1.00 83.38 151 SER A O 1
ATOM 1206 N N . ILE A 1 152 ? 1.479 8.903 -6.596 1.00 82.88 152 ILE A N 1
ATOM 1207 C CA . ILE A 1 152 ? 0.210 8.777 -7.326 1.00 82.88 152 ILE A CA 1
ATOM 1208 C C . ILE A 1 152 ? -0.916 8.324 -6.388 1.00 82.88 152 ILE A C 1
ATOM 1210 O O . ILE A 1 152 ? -2.000 8.907 -6.395 1.00 82.88 152 ILE A O 1
ATOM 1214 N N . LEU A 1 153 ? -0.671 7.313 -5.551 1.00 82.88 153 LEU A N 1
ATOM 1215 C CA . LEU A 1 153 ? -1.667 6.812 -4.599 1.00 82.88 153 LEU A CA 1
ATOM 1216 C C . LEU A 1 153 ? -2.038 7.867 -3.555 1.00 82.88 153 LEU A C 1
ATOM 1218 O O . LEU A 1 153 ? -3.206 7.973 -3.183 1.00 82.88 153 LEU A O 1
ATOM 1222 N N . TRP A 1 154 ? -1.073 8.683 -3.128 1.00 81.06 154 TRP A N 1
ATOM 1223 C CA . TRP A 1 154 ? -1.330 9.805 -2.233 1.00 81.06 154 TRP A CA 1
ATOM 1224 C C . TRP A 1 154 ? -2.311 10.814 -2.843 1.00 81.06 154 TRP A C 1
ATOM 1226 O O . TRP A 1 154 ? -3.247 11.244 -2.168 1.00 81.06 154 TRP A O 1
ATOM 1236 N N . GLN A 1 155 ? -2.147 11.150 -4.128 1.00 80.56 155 GLN A N 1
ATOM 1237 C CA . GLN A 1 155 ? -3.055 12.059 -4.841 1.00 80.56 155 GLN A CA 1
ATOM 1238 C C . GLN A 1 155 ? -4.468 11.489 -5.020 1.00 80.56 155 GLN A C 1
ATOM 1240 O O . GLN A 1 155 ? -5.431 12.251 -5.071 1.00 80.56 155 GLN A O 1
ATOM 1245 N N . LEU A 1 156 ? -4.603 10.165 -5.100 1.00 75.69 156 LEU A N 1
ATOM 1246 C CA . LEU A 1 156 ? -5.880 9.481 -5.323 1.00 75.69 156 LEU A CA 1
ATOM 1247 C C . LEU A 1 156 ? -6.747 9.338 -4.060 1.00 75.69 156 LEU A C 1
ATOM 1249 O O . LEU A 1 156 ? -7.853 8.811 -4.147 1.00 75.69 156 LEU A O 1
ATOM 1253 N N . GLY A 1 157 ? -6.290 9.830 -2.906 1.00 66.00 157 GLY A N 1
ATOM 1254 C CA . GLY A 1 157 ? -6.995 9.662 -1.636 1.00 66.00 157 GLY A CA 1
ATOM 1255 C C . GLY A 1 157 ? -6.506 8.405 -0.930 1.00 66.00 157 GLY A C 1
ATOM 1256 O O . GLY A 1 157 ? -7.059 7.316 -1.062 1.00 66.00 157 GLY A O 1
ATOM 1257 N N . ASN A 1 158 ? -5.413 8.580 -0.194 1.00 64.25 158 ASN A N 1
ATOM 1258 C CA . ASN A 1 158 ? -4.772 7.545 0.599 1.00 64.25 158 ASN A CA 1
ATOM 1259 C C . ASN A 1 158 ? -5.770 6.893 1.583 1.00 64.25 158 ASN A C 1
ATOM 1261 O O . ASN A 1 158 ? -6.609 7.597 2.139 1.00 64.25 158 ASN A O 1
ATOM 1265 N N . GLN A 1 159 ? -5.583 5.596 1.869 1.00 60.00 159 GLN A N 1
ATOM 1266 C CA . GLN A 1 159 ? -6.074 4.843 3.050 1.00 60.00 159 GLN A CA 1
ATOM 1267 C C . GLN A 1 159 ? -7.163 3.771 2.878 1.00 60.00 159 GLN A C 1
ATOM 1269 O O . GLN A 1 159 ? -7.467 3.102 3.858 1.00 60.00 159 GLN A O 1
ATOM 1274 N N . THR A 1 160 ? -7.714 3.511 1.688 1.00 68.38 160 THR A N 1
ATOM 1275 C CA . THR A 1 160 ? -8.717 2.422 1.560 1.00 68.38 160 THR A CA 1
ATOM 1276 C C . THR A 1 160 ? -8.326 1.284 0.636 1.00 68.38 160 THR A C 1
ATOM 1278 O O . THR A 1 160 ? -9.011 0.265 0.632 1.00 68.38 160 THR A O 1
ATOM 1281 N N . VAL A 1 161 ? -7.233 1.395 -0.124 1.00 78.25 161 VAL A N 1
ATOM 1282 C CA . VAL A 1 161 ? -6.855 0.381 -1.116 1.00 78.25 161 VAL A CA 1
ATOM 1283 C C . VAL A 1 161 ? -5.407 -0.050 -0.924 1.00 78.25 161 VAL A C 1
ATOM 1285 O O . VAL A 1 161 ? -4.473 0.732 -1.084 1.00 78.25 161 VAL A O 1
ATOM 1288 N N . LEU A 1 162 ? -5.220 -1.331 -0.621 1.00 84.44 162 LEU A N 1
ATOM 1289 C CA . LEU A 1 162 ? -3.934 -2.001 -0.679 1.00 84.44 162 LEU A CA 1
ATOM 1290 C C . LEU A 1 162 ? -3.603 -2.327 -2.137 1.00 84.44 162 LEU A C 1
ATOM 1292 O O . LEU A 1 162 ? -4.327 -3.086 -2.784 1.00 84.44 162 LEU A O 1
ATOM 1296 N N . VAL A 1 163 ? -2.479 -1.809 -2.628 1.00 87.75 163 VAL A N 1
ATOM 1297 C CA . VAL A 1 163 ? -2.007 -2.034 -3.998 1.00 87.75 163 VAL A CA 1
ATOM 1298 C C . VAL A 1 163 ? -0.711 -2.837 -3.980 1.00 87.75 163 VAL A C 1
ATOM 1300 O O . VAL A 1 163 ? 0.206 -2.549 -3.210 1.00 87.75 163 VAL A O 1
ATOM 1303 N N . LYS A 1 164 ? -0.628 -3.848 -4.845 1.00 90.00 164 LYS A N 1
ATOM 1304 C CA . LYS A 1 164 ? 0.616 -4.543 -5.182 1.00 90.00 164 LYS A CA 1
ATOM 1305 C C . LYS A 1 164 ? 0.841 -4.505 -6.681 1.00 90.00 164 LYS A C 1
ATOM 1307 O O . LYS A 1 164 ? -0.099 -4.713 -7.442 1.00 90.00 164 LYS A O 1
ATOM 1312 N N . VAL A 1 165 ? 2.081 -4.299 -7.098 1.00 91.94 165 VAL A N 1
ATOM 1313 C CA . VAL A 1 165 ? 2.474 -4.360 -8.509 1.00 91.94 165 VAL A CA 1
ATOM 1314 C C . VAL A 1 165 ? 3.534 -5.434 -8.670 1.00 91.94 165 VAL A C 1
ATOM 1316 O O . VAL A 1 165 ? 4.507 -5.466 -7.916 1.00 91.94 165 VAL A O 1
ATOM 1319 N N . TYR A 1 166 ? 3.338 -6.309 -9.647 1.00 91.50 166 TYR A N 1
ATOM 1320 C CA . TYR A 1 166 ? 4.256 -7.384 -9.997 1.00 91.50 166 TYR A CA 1
ATOM 1321 C C . TYR A 1 166 ? 4.725 -7.232 -11.443 1.00 91.50 166 TYR A C 1
ATOM 1323 O O . TYR A 1 166 ? 3.910 -6.973 -12.330 1.00 91.50 166 TYR A O 1
ATOM 1331 N N . ASP A 1 167 ? 6.013 -7.467 -11.679 1.00 91.62 167 ASP A N 1
ATOM 1332 C CA . ASP A 1 167 ? 6.539 -7.818 -12.995 1.00 91.62 167 ASP A CA 1
ATOM 1333 C C . ASP A 1 167 ? 6.276 -9.316 -13.213 1.00 91.62 167 ASP A C 1
ATOM 1335 O O . ASP A 1 167 ? 6.785 -10.164 -12.477 1.00 91.62 167 ASP A O 1
ATOM 1339 N N . ILE A 1 168 ? 5.427 -9.632 -14.191 1.00 92.06 168 ILE A N 1
ATOM 1340 C CA . ILE A 1 168 ? 5.023 -10.996 -14.565 1.00 92.06 168 ILE A CA 1
ATOM 1341 C C . ILE A 1 168 ? 5.622 -11.411 -15.916 1.00 92.06 168 ILE A C 1
ATOM 1343 O O . ILE A 1 168 ? 5.081 -12.283 -16.597 1.00 92.06 168 ILE A O 1
ATOM 1347 N N . THR A 1 169 ? 6.705 -10.754 -16.340 1.00 88.38 169 THR A N 1
ATOM 1348 C CA . THR A 1 169 ? 7.395 -11.050 -17.604 1.00 88.38 169 THR A CA 1
ATOM 1349 C C . THR A 1 169 ? 7.993 -12.455 -17.589 1.00 88.38 1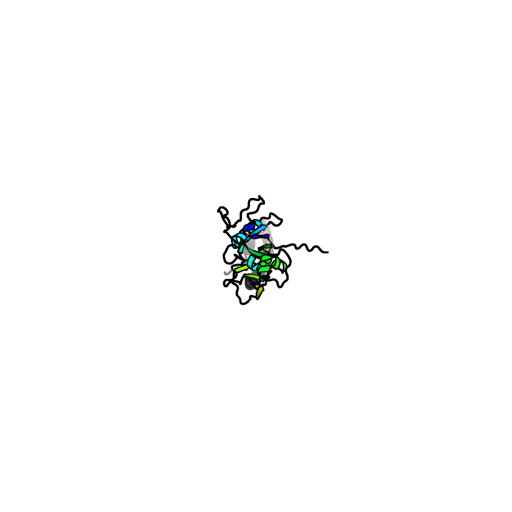69 THR A C 1
ATOM 1351 O O . THR A 1 169 ? 7.868 -13.189 -18.568 1.00 88.38 169 THR A O 1
ATOM 1354 N N . ASN A 1 170 ? 8.565 -12.855 -16.451 1.00 84.38 170 ASN A N 1
ATOM 1355 C CA . ASN A 1 170 ? 9.144 -14.177 -16.237 1.00 84.38 170 ASN A CA 1
ATOM 1356 C C . ASN A 1 170 ? 8.177 -15.126 -15.519 1.00 84.38 170 ASN A C 1
ATOM 1358 O O . ASN A 1 170 ? 7.236 -14.705 -14.846 1.00 84.38 170 ASN A O 1
ATOM 1362 N N . CYS A 1 171 ? 8.455 -16.434 -15.594 1.00 81.06 171 CYS A N 1
ATOM 1363 C CA . CYS A 1 171 ? 7.660 -17.472 -14.922 1.00 81.06 171 CYS A CA 1
ATOM 1364 C C . CYS A 1 171 ? 7.534 -17.258 -13.404 1.00 81.06 171 CYS A C 1
ATOM 1366 O O . CYS A 1 171 ? 6.572 -17.722 -12.793 1.00 81.06 171 CYS A O 1
ATOM 1368 N N . ARG A 1 172 ? 8.515 -16.586 -12.788 1.00 84.69 172 ARG A N 1
ATOM 1369 C CA . ARG A 1 172 ? 8.490 -16.182 -11.381 1.00 84.69 172 ARG A CA 1
ATOM 1370 C C . ARG A 1 172 ? 8.181 -14.685 -11.305 1.00 84.69 172 ARG A C 1
ATOM 1372 O O . ARG A 1 172 ? 9.041 -13.899 -11.691 1.00 84.69 172 ARG A O 1
ATOM 1379 N N . PRO A 1 173 ? 6.992 -14.294 -10.813 1.00 87.50 173 PRO A N 1
ATOM 1380 C CA . PRO A 1 173 ? 6.649 -12.890 -10.652 1.00 87.50 173 PRO A CA 1
ATOM 1381 C C . PRO A 1 173 ? 7.577 -12.185 -9.663 1.00 87.50 173 PRO A C 1
ATOM 1383 O O . PRO A 1 173 ? 7.764 -12.666 -8.541 1.00 87.50 173 PRO A O 1
ATOM 1386 N N . SER A 1 174 ? 8.087 -11.021 -10.049 1.00 88.94 174 SER A N 1
ATOM 1387 C CA . SER A 1 174 ? 8.917 -10.167 -9.196 1.00 88.94 174 SER A CA 1
ATOM 1388 C C . SER A 1 174 ? 8.077 -9.026 -8.631 1.00 88.94 174 SER A C 1
ATOM 1390 O O . SER A 1 174 ? 7.378 -8.332 -9.366 1.00 88.94 174 SER A O 1
ATOM 1392 N N . LEU A 1 175 ? 8.110 -8.830 -7.314 1.00 90.06 175 LEU A N 1
ATOM 1393 C CA . LEU A 1 175 ? 7.366 -7.754 -6.659 1.00 90.06 175 LEU A CA 1
ATOM 1394 C C . LEU A 1 175 ? 8.034 -6.403 -6.944 1.00 90.06 175 LEU A C 1
ATOM 1396 O O . LEU A 1 175 ? 9.192 -6.207 -6.583 1.00 90.06 175 LEU A O 1
ATOM 1400 N N . MET A 1 176 ? 7.290 -5.482 -7.557 1.00 90.25 176 MET A N 1
ATOM 1401 C CA . MET A 1 176 ? 7.741 -4.116 -7.840 1.00 90.25 176 MET A CA 1
ATOM 1402 C C . MET A 1 176 ? 7.293 -3.104 -6.788 1.00 90.25 176 MET A C 1
ATOM 1404 O O . MET A 1 176 ? 8.006 -2.148 -6.506 1.00 90.25 176 MET A O 1
ATOM 1408 N N . TYR A 1 177 ? 6.088 -3.286 -6.242 1.00 90.62 177 TYR A N 1
ATOM 1409 C CA . TYR A 1 177 ? 5.509 -2.387 -5.247 1.00 90.62 177 TYR A CA 1
ATOM 1410 C C . TYR A 1 177 ? 4.546 -3.127 -4.320 1.00 90.62 177 TYR A C 1
ATOM 1412 O O . TYR A 1 177 ? 3.812 -4.016 -4.760 1.00 90.62 177 TYR A O 1
ATOM 1420 N N . GLY A 1 178 ? 4.498 -2.696 -3.060 1.00 87.44 178 GLY A N 1
ATOM 1421 C CA . GLY A 1 178 ? 3.560 -3.166 -2.044 1.00 87.44 178 GLY A CA 1
ATOM 1422 C C . GLY A 1 178 ? 4.209 -4.070 -0.988 1.00 87.44 178 GLY A C 1
ATOM 1423 O O . GLY A 1 178 ? 5.358 -4.481 -1.121 1.00 87.44 178 GLY A O 1
ATOM 1424 N N . PRO A 1 179 ? 3.489 -4.396 0.098 1.00 80.94 179 PRO A N 1
ATOM 1425 C CA . PRO A 1 179 ? 4.071 -5.100 1.237 1.00 80.94 179 PRO A CA 1
ATOM 1426 C C . PRO A 1 179 ? 4.362 -6.581 0.949 1.00 80.94 179 PRO A C 1
ATOM 1428 O O . PRO A 1 179 ? 3.504 -7.332 0.459 1.00 80.94 179 PRO A O 1
ATOM 1431 N N . ASN A 1 180 ? 5.555 -7.022 1.361 1.00 68.25 180 ASN A N 1
ATOM 1432 C CA . ASN A 1 180 ? 6.085 -8.372 1.128 1.00 68.25 180 ASN A CA 1
ATOM 1433 C C . ASN A 1 180 ? 5.248 -9.493 1.781 1.00 68.25 180 ASN A C 1
ATOM 1435 O O . ASN A 1 180 ? 5.198 -10.597 1.249 1.00 68.25 180 ASN A O 1
ATOM 1439 N N . TYR A 1 181 ? 4.560 -9.222 2.900 1.00 58.34 181 TYR A N 1
ATOM 1440 C CA . TYR A 1 181 ? 3.975 -10.262 3.767 1.00 58.34 181 TYR A CA 1
ATOM 1441 C C . TYR A 1 181 ? 2.438 -10.234 3.898 1.00 58.34 181 TYR A C 1
ATOM 1443 O O . TYR A 1 181 ? 1.867 -10.854 4.788 1.00 58.34 181 TYR A O 1
ATOM 1451 N N . VAL A 1 182 ? 1.707 -9.548 3.016 1.00 58.25 182 VAL A N 1
ATOM 1452 C CA . VAL A 1 182 ? 0.234 -9.665 3.040 1.00 58.25 182 VAL A CA 1
ATOM 1453 C C . VAL A 1 182 ? -0.185 -10.876 2.213 1.00 58.25 182 VAL A C 1
ATOM 1455 O O . VAL A 1 182 ? -0.057 -10.848 0.982 1.00 58.25 182 VAL A O 1
ATOM 1458 N N . LYS A 1 183 ? -0.662 -11.928 2.896 1.00 54.28 183 LYS A N 1
ATOM 1459 C CA . LYS A 1 183 ? -1.275 -13.122 2.298 1.00 54.28 183 LYS A CA 1
ATOM 1460 C C . LYS A 1 183 ? -2.534 -12.667 1.562 1.00 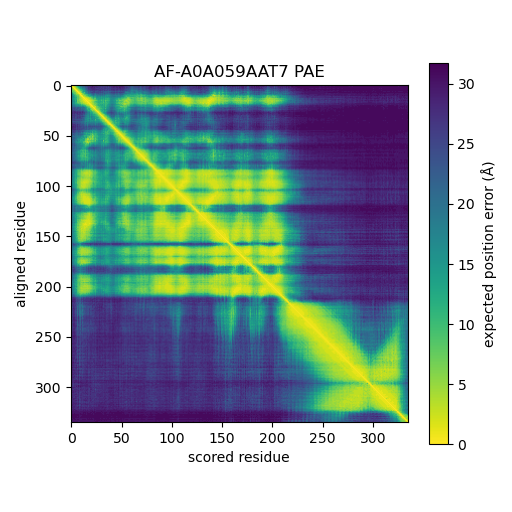54.28 183 LYS A C 1
ATOM 1462 O O . LYS A 1 183 ? -3.538 -12.322 2.176 1.00 54.28 183 LYS A O 1
ATOM 1467 N N . PHE A 1 184 ? -2.434 -12.574 0.244 1.00 57.53 184 PHE A N 1
ATOM 1468 C CA . PHE A 1 184 ? -3.537 -12.109 -0.579 1.00 57.53 184 PHE A CA 1
ATOM 1469 C C . PHE A 1 184 ? -4.550 -13.244 -0.704 1.00 57.53 184 PHE A C 1
ATOM 1471 O O . PHE A 1 184 ? -4.319 -14.201 -1.445 1.00 57.53 184 PHE A O 1
ATOM 1478 N N . ASP A 1 185 ? -5.655 -13.164 0.034 1.00 59.53 185 ASP A N 1
ATOM 1479 C CA . ASP A 1 185 ? -6.815 -13.983 -0.297 1.00 59.53 185 ASP A CA 1
ATOM 1480 C C . ASP A 1 185 ? -7.357 -13.483 -1.642 1.00 59.53 185 ASP A C 1
ATOM 1482 O O . ASP A 1 185 ? -7.765 -12.324 -1.774 1.00 59.53 185 ASP A O 1
ATOM 1486 N N . ARG A 1 186 ? -7.262 -14.334 -2.668 1.00 59.44 186 ARG A N 1
ATOM 1487 C CA . ARG A 1 186 ? -7.584 -13.986 -4.061 1.00 59.44 186 ARG A CA 1
ATOM 1488 C C . ARG A 1 186 ? -9.069 -13.678 -4.260 1.00 59.44 186 ARG A C 1
ATOM 1490 O O . ARG A 1 186 ? -9.421 -13.095 -5.278 1.00 59.44 186 ARG A O 1
ATOM 1497 N N . THR A 1 187 ? -9.922 -14.055 -3.311 1.00 61.91 187 THR A N 1
ATOM 1498 C CA . THR A 1 187 ? -11.386 -13.971 -3.422 1.00 61.91 187 THR A CA 1
ATOM 1499 C C . THR A 1 187 ? -11.940 -12.541 -3.426 1.00 61.91 187 THR A C 1
ATOM 1501 O O . THR A 1 187 ? -13.009 -12.322 -3.984 1.00 61.91 187 THR A O 1
ATOM 1504 N N . MET A 1 188 ? -11.213 -11.558 -2.877 1.00 67.69 188 MET A N 1
ATOM 1505 C CA . MET A 1 188 ? -11.632 -10.140 -2.817 1.00 67.69 188 MET A CA 1
ATOM 1506 C C . MET A 1 188 ? -10.627 -9.183 -3.482 1.00 67.69 188 MET A C 1
ATOM 1508 O O . MET A 1 188 ? -10.501 -8.016 -3.113 1.00 67.69 188 MET A O 1
ATOM 1512 N N . ALA A 1 189 ? -9.866 -9.700 -4.445 1.00 80.94 189 ALA A N 1
ATOM 1513 C C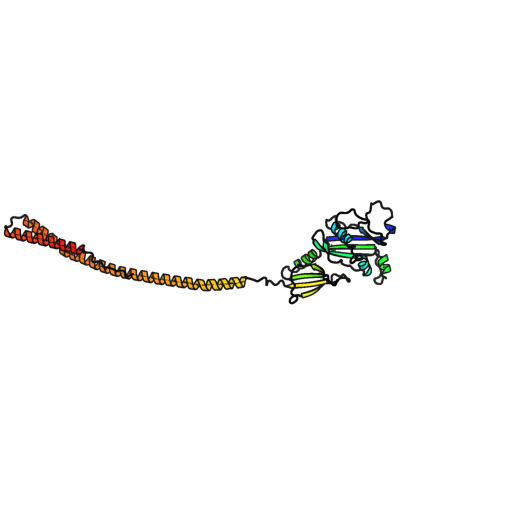A . ALA A 1 189 ? -8.843 -8.977 -5.186 1.00 80.94 189 ALA A CA 1
ATOM 1514 C C . ALA A 1 189 ? -9.388 -8.459 -6.522 1.00 80.94 189 ALA A C 1
ATOM 1516 O O . ALA A 1 189 ? -9.921 -9.246 -7.301 1.00 80.94 189 ALA A O 1
ATOM 1517 N N . HIS A 1 190 ? -9.168 -7.185 -6.849 1.00 87.19 190 HIS A N 1
ATOM 1518 C CA . HIS A 1 190 ? -9.271 -6.724 -8.231 1.00 87.19 190 HIS A CA 1
ATOM 1519 C C . HIS A 1 190 ? -7.898 -6.808 -8.900 1.00 87.19 190 HIS A C 1
ATOM 1521 O O . HIS A 1 190 ? -6.917 -6.259 -8.400 1.00 87.19 190 HIS A O 1
ATOM 1527 N N . MET A 1 191 ? -7.827 -7.507 -10.029 1.00 89.62 191 MET A N 1
ATOM 1528 C CA . MET A 1 191 ? -6.608 -7.646 -10.818 1.00 89.62 191 MET A CA 1
ATOM 1529 C C . MET A 1 191 ? -6.733 -6.795 -12.073 1.00 89.62 191 MET A C 1
ATOM 1531 O O . MET A 1 191 ? -7.667 -6.972 -12.852 1.00 89.62 191 MET A O 1
ATOM 1535 N N . SER A 1 192 ? -5.774 -5.900 -12.274 1.00 90.12 192 SER A N 1
ATOM 1536 C CA . SER A 1 192 ? -5.699 -5.038 -13.444 1.00 90.12 192 SER A CA 1
ATOM 1537 C C . SER A 1 192 ? -4.346 -5.197 -14.122 1.00 90.12 192 SER A C 1
ATOM 1539 O O . SER A 1 192 ? -3.298 -5.240 -13.473 1.00 90.12 192 SER A O 1
ATOM 1541 N N . LYS A 1 193 ? -4.362 -5.308 -15.448 1.00 91.44 193 LYS A N 1
ATOM 1542 C CA . LYS A 1 193 ? -3.138 -5.325 -16.247 1.00 91.44 193 LYS A CA 1
ATOM 1543 C C . LYS A 1 193 ? -2.589 -3.900 -16.310 1.00 91.44 193 LYS A C 1
ATOM 1545 O O . LYS A 1 193 ? -3.317 -2.982 -16.678 1.00 91.44 193 LYS A O 1
ATOM 1550 N N . LEU A 1 194 ? -1.315 -3.728 -15.972 1.00 90.50 194 LEU A N 1
ATOM 1551 C CA . LEU A 1 194 ? -0.645 -2.431 -16.013 1.00 90.50 194 LEU A CA 1
ATOM 1552 C C . LEU A 1 194 ? 0.257 -2.354 -17.252 1.00 90.50 194 LEU A C 1
ATOM 1554 O O . LEU A 1 194 ? 1.051 -3.259 -17.513 1.00 90.50 194 LEU A O 1
ATOM 1558 N N . GLU A 1 195 ? 0.127 -1.275 -18.022 1.00 89.38 195 GLU A N 1
ATOM 1559 C CA . GLU A 1 195 ? 0.912 -1.041 -19.236 1.00 89.38 195 GLU A CA 1
ATOM 1560 C C . GLU A 1 195 ? 1.815 0.177 -19.033 1.00 89.38 195 GLU A C 1
ATOM 1562 O O . GLU A 1 195 ? 1.347 1.310 -18.988 1.00 89.38 195 GLU A O 1
ATOM 1567 N N . LEU A 1 196 ? 3.121 -0.066 -18.896 1.00 86.50 196 LEU A N 1
ATOM 1568 C CA . LEU A 1 196 ? 4.130 0.985 -18.697 1.00 86.50 196 LEU A CA 1
ATOM 1569 C C . LEU A 1 196 ? 4.821 1.413 -20.004 1.00 86.50 196 LEU A C 1
ATOM 1571 O O . LEU A 1 196 ? 5.794 2.158 -19.979 1.00 86.50 196 LEU A O 1
ATOM 1575 N N . GLY A 1 197 ? 4.328 0.942 -21.153 1.00 83.56 197 GLY A N 1
ATOM 1576 C CA . GLY A 1 197 ? 4.833 1.319 -22.477 1.00 83.56 197 GLY A CA 1
ATOM 1577 C C . GLY A 1 197 ? 6.012 0.492 -23.004 1.00 83.56 197 GLY A C 1
ATOM 1578 O O . GLY A 1 197 ? 6.364 0.657 -24.171 1.00 83.56 197 GLY A O 1
ATOM 1579 N N . ASP A 1 198 ? 6.569 -0.425 -22.208 1.00 87.19 198 ASP A N 1
ATOM 1580 C CA . ASP A 1 198 ? 7.573 -1.394 -22.663 1.00 87.19 198 ASP A CA 1
ATOM 1581 C C . ASP A 1 198 ? 6.895 -2.617 -23.321 1.00 87.19 198 ASP A C 1
ATOM 1583 O O . ASP A 1 198 ? 6.147 -3.330 -22.646 1.00 87.19 198 ASP A O 1
ATOM 1587 N N . PRO A 1 199 ? 7.137 -2.904 -24.617 1.00 85.19 199 PRO A N 1
ATOM 1588 C CA . PRO A 1 199 ? 6.561 -4.068 -25.294 1.00 85.19 199 PRO A CA 1
ATOM 1589 C C . PRO A 1 199 ? 7.109 -5.415 -24.798 1.00 85.19 199 PRO A C 1
ATOM 1591 O O . PRO A 1 199 ? 6.485 -6.450 -25.047 1.00 85.19 199 PRO A O 1
ATOM 1594 N N . PHE A 1 200 ? 8.263 -5.427 -24.131 1.00 86.62 200 PHE A N 1
ATOM 1595 C CA . PHE A 1 200 ? 8.920 -6.647 -23.666 1.00 86.62 200 PHE A CA 1
ATOM 1596 C C . PHE A 1 200 ? 8.508 -7.053 -22.254 1.00 86.62 200 PHE A C 1
ATOM 1598 O O . PHE A 1 200 ? 8.766 -8.193 -21.869 1.00 86.62 200 PHE A O 1
ATOM 1605 N N . ARG A 1 201 ? 7.854 -6.162 -21.499 1.00 88.50 201 ARG A N 1
ATOM 1606 C CA . ARG A 1 201 ? 7.477 -6.416 -20.107 1.00 88.50 201 ARG A CA 1
ATOM 1607 C C . ARG A 1 201 ? 5.979 -6.403 -19.886 1.00 88.50 201 ARG A C 1
ATOM 1609 O O . ARG A 1 201 ? 5.216 -5.704 -20.550 1.00 88.50 201 ARG A O 1
ATOM 1616 N N . LYS A 1 202 ? 5.546 -7.222 -18.932 1.00 91.88 202 LYS A N 1
ATOM 1617 C CA . LYS A 1 202 ? 4.142 -7.354 -18.542 1.00 91.88 202 LYS A CA 1
ATOM 1618 C C . LYS A 1 202 ? 4.021 -7.129 -17.049 1.00 91.88 202 LYS A C 1
ATOM 1620 O O . LYS A 1 202 ? 4.724 -7.763 -16.267 1.00 91.88 202 LYS A O 1
ATOM 1625 N N . TYR A 1 203 ? 3.072 -6.285 -16.665 1.00 92.94 203 TYR A N 1
ATOM 1626 C CA . TYR A 1 203 ? 2.852 -5.935 -15.272 1.00 92.94 203 TYR A CA 1
ATOM 1627 C C . TYR A 1 203 ? 1.431 -6.270 -14.840 1.00 92.94 203 TYR A C 1
ATOM 1629 O O . TYR A 1 203 ? 0.466 -6.119 -15.598 1.00 92.94 203 TYR A O 1
ATOM 1637 N N . LEU A 1 204 ? 1.311 -6.716 -13.596 1.00 92.25 204 LEU A N 1
ATOM 1638 C CA . LEU A 1 204 ? 0.041 -7.011 -12.953 1.00 92.25 204 LEU A CA 1
ATOM 1639 C C . LEU A 1 204 ? -0.094 -6.153 -11.703 1.00 92.25 204 LEU A C 1
ATOM 1641 O O . LEU A 1 204 ? 0.717 -6.254 -10.782 1.00 92.25 204 LEU A O 1
ATOM 1645 N N . MET A 1 205 ? -1.141 -5.339 -11.665 1.00 91.12 205 MET A N 1
ATOM 1646 C CA . MET A 1 205 ? -1.549 -4.602 -10.482 1.00 91.12 205 MET A CA 1
ATOM 1647 C C . MET A 1 205 ? -2.677 -5.359 -9.788 1.00 91.12 205 MET A C 1
ATOM 1649 O O . MET A 1 205 ? -3.677 -5.725 -10.405 1.00 91.12 205 MET A O 1
ATOM 1653 N N . ILE A 1 206 ? -2.518 -5.599 -8.495 1.00 89.25 206 ILE A N 1
ATOM 1654 C CA . ILE A 1 206 ? -3.524 -6.236 -7.658 1.00 89.2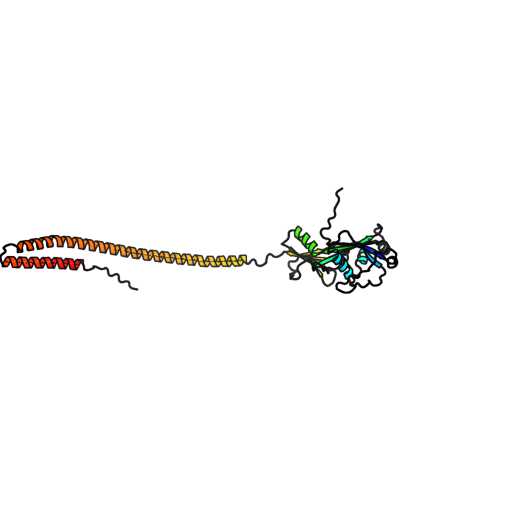5 206 ILE A CA 1
ATOM 1655 C C . ILE A 1 206 ? -3.940 -5.229 -6.596 1.00 89.25 206 ILE A C 1
ATOM 1657 O O . ILE A 1 206 ? -3.129 -4.826 -5.762 1.00 89.25 206 ILE A O 1
ATOM 1661 N N . CYS A 1 207 ? -5.208 -4.843 -6.630 1.00 86.00 207 CYS A N 1
ATOM 1662 C CA . CYS A 1 207 ? -5.817 -3.924 -5.684 1.00 86.00 207 CYS A CA 1
ATOM 1663 C C . CYS A 1 207 ? -6.773 -4.691 -4.772 1.00 86.00 207 CYS A C 1
ATOM 1665 O O . CYS A 1 207 ? -7.526 -5.556 -5.223 1.00 86.00 207 CYS A O 1
ATOM 1667 N N . ARG A 1 208 ? -6.779 -4.360 -3.486 1.00 81.12 208 ARG A N 1
ATOM 1668 C CA . ARG A 1 208 ? -7.768 -4.854 -2.525 1.00 81.12 208 ARG A CA 1
ATOM 1669 C C . ARG A 1 208 ? -8.212 -3.696 -1.662 1.00 81.12 208 ARG A C 1
ATOM 1671 O O . ARG A 1 208 ? -7.373 -2.911 -1.238 1.00 81.12 208 ARG A O 1
ATOM 1678 N N . TYR A 1 209 ? -9.498 -3.628 -1.348 1.00 75.75 209 TYR A N 1
ATOM 1679 C CA . TYR A 1 209 ? -9.925 -2.757 -0.268 1.00 75.75 209 TYR A CA 1
ATOM 1680 C C . TYR A 1 209 ? -9.274 -3.207 1.040 1.00 75.75 209 TYR A C 1
ATOM 1682 O O . TYR A 1 209 ? -9.260 -4.394 1.386 1.00 75.75 209 TYR A O 1
ATOM 1690 N N . GLN A 1 210 ? -8.673 -2.255 1.740 1.00 68.31 210 GLN A N 1
ATOM 1691 C CA . GLN A 1 210 ? -8.249 -2.453 3.106 1.00 68.31 210 GLN A CA 1
ATOM 1692 C C . GLN A 1 210 ? -9.527 -2.665 3.908 1.00 68.31 210 GLN A C 1
ATOM 1694 O O . GLN A 1 210 ? -10.277 -1.732 4.171 1.00 68.31 210 GLN A O 1
ATOM 1699 N N . ASP A 1 211 ? -9.815 -3.927 4.217 1.00 59.19 211 ASP A N 1
ATOM 1700 C CA . ASP A 1 211 ? -10.829 -4.255 5.199 1.00 59.19 211 ASP A CA 1
ATOM 1701 C C . ASP A 1 211 ? -10.393 -3.590 6.507 1.00 59.19 211 ASP A C 1
ATOM 1703 O O . ASP A 1 211 ? -9.524 -4.093 7.220 1.00 59.19 211 ASP A O 1
ATOM 1707 N N . GLU A 1 212 ? -11.070 -2.505 6.867 1.00 50.28 212 GLU A N 1
ATOM 1708 C CA . GLU A 1 212 ? -11.235 -2.027 8.246 1.00 50.28 212 GLU A CA 1
ATOM 1709 C C . GLU A 1 212 ? -11.933 -3.088 9.133 1.00 50.28 212 GLU A C 1
ATOM 1711 O O . GLU A 1 212 ? -12.351 -2.826 10.253 1.00 50.28 212 GLU A O 1
ATOM 1716 N N . ALA A 1 213 ? -12.018 -4.348 8.692 1.00 46.31 213 ALA A N 1
ATOM 1717 C CA . ALA A 1 213 ? -12.212 -5.496 9.561 1.00 46.31 213 ALA A CA 1
ATOM 1718 C C . ALA A 1 213 ? -10.915 -5.881 10.305 1.00 46.31 213 ALA A C 1
ATOM 1720 O O . ALA A 1 213 ? -10.746 -7.034 10.718 1.00 46.31 213 ALA A O 1
ATOM 1721 N N . SER A 1 214 ? -10.008 -4.929 10.570 1.00 46.41 214 SER A N 1
ATOM 1722 C CA . SER A 1 214 ? -9.246 -4.987 11.815 1.00 46.41 214 SER A CA 1
ATOM 1723 C C . SER A 1 214 ? -10.279 -4.994 12.929 1.00 46.41 214 SER A C 1
ATOM 1725 O O . SER A 1 214 ? -10.809 -3.939 13.258 1.00 46.41 214 SER A O 1
ATOM 1727 N N . LYS A 1 215 ? -10.642 -6.203 13.394 1.00 57.34 215 LYS A N 1
ATOM 1728 C CA . LYS A 1 215 ? -11.589 -6.495 14.477 1.00 57.34 215 LYS A CA 1
ATOM 1729 C C . LYS A 1 215 ? -11.883 -5.226 15.265 1.00 57.34 215 LYS A C 1
ATOM 1731 O O . LYS A 1 215 ? -11.081 -4.824 16.104 1.00 57.34 215 LYS A O 1
ATOM 1736 N N . SER A 1 216 ? -13.001 -4.577 14.972 1.00 58.62 216 SER A N 1
ATOM 1737 C CA . SER A 1 216 ? -13.484 -3.532 15.850 1.00 58.62 216 SER A CA 1
ATOM 1738 C C . SER A 1 216 ? -13.887 -4.271 17.121 1.00 58.62 216 SER A C 1
ATOM 1740 O O . SER A 1 216 ? -14.889 -4.980 17.150 1.00 58.62 216 SER A O 1
ATOM 1742 N N . TRP A 1 217 ? -13.044 -4.229 18.155 1.00 69.00 217 TRP A N 1
ATOM 1743 C CA . TRP A 1 217 ? -13.398 -4.759 19.478 1.00 69.00 217 TRP A CA 1
ATOM 1744 C C . TRP A 1 217 ? -14.469 -3.873 20.131 1.00 69.00 217 TRP A C 1
ATOM 1746 O O . TRP A 1 217 ? -15.013 -4.237 21.167 1.00 69.00 217 TRP A O 1
ATOM 1756 N N . LEU A 1 218 ? -14.812 -2.737 19.513 1.00 78.94 218 LEU A N 1
ATOM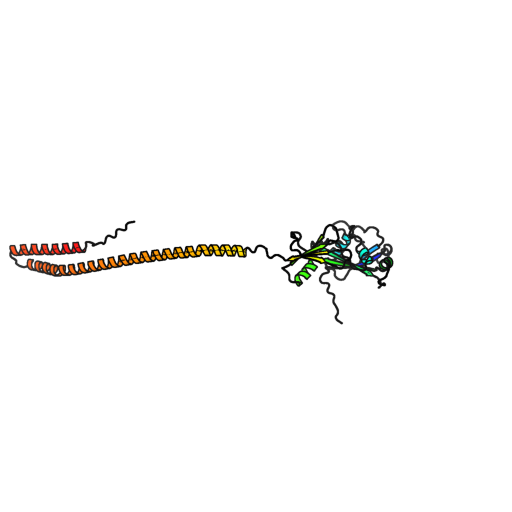 1757 C CA . LEU A 1 218 ? -15.821 -1.793 19.981 1.00 78.94 218 LEU A CA 1
ATOM 1758 C C . LEU A 1 218 ? -17.194 -2.448 20.218 1.00 78.94 218 LEU A C 1
ATOM 1760 O O . LEU A 1 218 ? -17.709 -2.293 21.322 1.00 78.94 218 LEU A O 1
ATOM 1764 N N . PRO A 1 219 ? -17.784 -3.233 19.291 1.00 81.94 219 PRO A N 1
ATOM 1765 C CA . PRO A 1 219 ? -19.014 -3.978 19.561 1.00 81.94 219 PRO A CA 1
ATOM 1766 C C . PRO A 1 219 ? -18.878 -4.972 20.721 1.00 81.94 219 PRO A C 1
ATOM 1768 O O . PRO A 1 219 ? -19.797 -5.085 21.527 1.00 81.94 219 PRO A O 1
ATOM 1771 N N . ALA A 1 220 ? -17.737 -5.654 20.864 1.00 83.56 220 ALA A N 1
ATOM 1772 C CA . ALA A 1 220 ? -17.522 -6.573 21.983 1.00 83.56 220 ALA A CA 1
ATOM 1773 C C . ALA A 1 220 ? -17.464 -5.825 23.330 1.00 83.56 220 ALA A C 1
ATOM 1775 O O . ALA A 1 220 ? -18.103 -6.241 24.296 1.00 83.56 220 ALA A O 1
ATOM 1776 N N . ILE A 1 221 ? -16.768 -4.685 23.378 1.00 87.75 221 ILE A N 1
ATOM 1777 C CA . ILE A 1 221 ? -16.692 -3.805 24.554 1.00 87.75 221 ILE A CA 1
ATOM 1778 C C . ILE A 1 221 ? -18.078 -3.239 24.897 1.00 87.75 221 ILE A C 1
ATOM 1780 O O . ILE A 1 221 ? -18.459 -3.225 26.068 1.00 87.75 221 ILE A O 1
ATOM 1784 N N . ALA A 1 222 ? -18.861 -2.830 23.894 1.00 89.81 222 ALA A N 1
ATOM 1785 C CA . ALA A 1 222 ? -20.215 -2.318 24.089 1.00 89.81 222 ALA A CA 1
ATOM 1786 C C . ALA A 1 222 ? -21.150 -3.374 24.702 1.00 89.81 222 ALA A C 1
ATOM 1788 O O . ALA A 1 222 ? -21.879 -3.068 25.643 1.00 89.81 222 ALA A O 1
ATOM 1789 N N . VAL A 1 223 ? -21.089 -4.627 24.236 1.00 93.88 223 VAL A N 1
ATOM 1790 C CA . VAL A 1 223 ? -21.885 -5.728 24.808 1.00 93.88 223 VAL A CA 1
ATOM 1791 C C . VAL A 1 223 ? -21.503 -5.984 26.269 1.00 93.88 223 VAL A C 1
ATOM 1793 O O . VAL A 1 223 ? -22.388 -6.098 27.116 1.00 93.88 223 VAL A O 1
ATOM 1796 N N . VAL A 1 224 ? -20.207 -6.009 26.597 1.00 94.06 224 VAL A N 1
ATOM 1797 C CA . VAL A 1 224 ? -19.738 -6.198 27.983 1.00 94.06 224 VAL A CA 1
ATOM 1798 C C . VAL A 1 224 ? -20.192 -5.046 28.888 1.00 94.06 224 VAL A C 1
ATOM 1800 O O . VAL A 1 224 ? -20.661 -5.289 30.000 1.00 94.06 224 VAL A O 1
ATOM 1803 N N . LEU A 1 225 ? -20.120 -3.799 28.418 1.00 93.44 225 LEU A N 1
ATOM 1804 C CA . LEU A 1 225 ? -20.621 -2.631 29.153 1.00 93.44 225 LEU A CA 1
ATOM 1805 C C . LEU A 1 225 ? -22.134 -2.705 29.394 1.00 93.44 225 LEU A C 1
ATOM 1807 O O . LEU A 1 225 ? -22.587 -2.476 30.512 1.00 93.44 225 LEU A O 1
ATOM 1811 N N . ILE A 1 226 ? -22.922 -3.079 28.385 1.00 95.31 226 ILE A N 1
ATOM 1812 C CA . ILE A 1 226 ? -24.380 -3.196 28.529 1.00 95.31 226 ILE A CA 1
ATOM 1813 C C . ILE A 1 226 ? -24.740 -4.291 29.540 1.00 95.31 226 ILE A C 1
ATOM 1815 O O . ILE A 1 226 ? -25.582 -4.068 30.409 1.00 95.31 226 ILE A O 1
ATOM 1819 N N . VAL A 1 227 ? -24.081 -5.451 29.471 1.00 95.44 227 VAL A N 1
ATOM 1820 C CA . VAL A 1 227 ? -24.319 -6.561 30.409 1.00 95.44 227 VAL A CA 1
ATOM 1821 C C . VAL A 1 227 ? -23.915 -6.178 31.833 1.00 95.44 227 VAL A C 1
ATOM 1823 O O . VAL A 1 227 ? -24.670 -6.424 32.772 1.00 95.44 227 VAL A O 1
ATOM 1826 N N . THR A 1 228 ? -22.755 -5.542 32.013 1.00 94.81 228 THR A N 1
ATOM 1827 C CA . THR A 1 228 ? -22.290 -5.116 33.343 1.00 94.81 228 THR A CA 1
ATOM 1828 C C . THR A 1 228 ? -23.206 -4.059 33.954 1.00 94.81 228 THR A C 1
ATOM 1830 O O . THR A 1 228 ? -23.605 -4.215 35.107 1.00 94.81 228 THR A O 1
ATOM 1833 N N . ILE A 1 229 ? -23.619 -3.043 33.189 1.00 95.44 229 ILE A N 1
ATOM 1834 C CA . ILE A 1 229 ? -24.578 -2.023 33.647 1.00 95.44 229 ILE A CA 1
ATOM 1835 C C . ILE A 1 229 ? -25.938 -2.661 33.966 1.00 95.44 229 ILE A C 1
ATOM 1837 O O . ILE A 1 229 ? -26.523 -2.371 35.012 1.00 95.44 229 ILE A O 1
ATOM 1841 N N . GLY A 1 230 ? -26.414 -3.567 33.106 1.00 93.75 230 GLY A N 1
ATOM 1842 C CA . GLY A 1 230 ? -27.670 -4.294 33.290 1.00 93.75 230 GLY A CA 1
ATOM 1843 C C . GLY A 1 230 ? -27.695 -5.179 34.539 1.00 93.75 230 GLY A C 1
ATOM 1844 O O . GLY A 1 230 ? -28.758 -5.352 35.125 1.00 93.75 230 GLY A O 1
ATOM 1845 N N . LEU A 1 231 ? -26.545 -5.694 34.986 1.00 93.81 231 LEU A N 1
ATOM 1846 C CA . LEU A 1 231 ? -26.426 -6.471 36.226 1.00 93.81 231 LEU A CA 1
ATOM 1847 C C . LEU A 1 231 ? -26.239 -5.585 37.466 1.00 93.81 231 LEU A C 1
ATOM 1849 O O . LEU A 1 231 ? -26.817 -5.871 38.516 1.00 93.81 231 LEU A O 1
ATOM 1853 N N . LEU A 1 232 ? -25.461 -4.501 37.367 1.00 94.69 232 LEU A N 1
ATOM 1854 C CA . LEU A 1 232 ? -25.167 -3.631 38.512 1.00 94.69 232 LEU A CA 1
ATOM 1855 C C . LEU A 1 232 ? -26.358 -2.757 38.913 1.00 94.69 232 LEU A C 1
ATOM 1857 O O . LEU A 1 232 ? -26.636 -2.625 40.106 1.00 94.69 232 LEU A O 1
ATOM 1861 N N . ALA A 1 233 ? -27.074 -2.175 37.946 1.00 95.12 233 ALA A N 1
ATOM 1862 C CA . ALA A 1 233 ? -28.161 -1.245 38.245 1.00 95.12 233 ALA A CA 1
ATOM 1863 C C . ALA A 1 233 ? -29.285 -1.882 39.097 1.00 95.12 233 ALA A C 1
ATOM 1865 O O . ALA A 1 233 ? -29.654 -1.286 40.113 1.00 95.12 233 ALA A O 1
ATOM 1866 N N . PRO A 1 234 ? -29.780 -3.103 38.803 1.00 94.50 234 PRO A N 1
ATOM 1867 C CA . PRO A 1 234 ? -30.771 -3.766 39.649 1.00 94.50 234 PRO A CA 1
ATOM 1868 C C . PRO A 1 234 ? -30.242 -4.100 41.045 1.00 94.50 234 PRO A C 1
ATOM 1870 O O . PRO A 1 234 ? -30.972 -3.937 42.020 1.00 94.50 234 PRO A O 1
ATOM 1873 N N . CYS A 1 235 ? -28.976 -4.520 41.167 1.00 93.25 235 CYS A N 1
ATOM 1874 C CA . CYS A 1 235 ? -28.368 -4.834 42.464 1.00 93.25 235 CYS A CA 1
ATOM 1875 C C . CYS A 1 235 ? -28.317 -3.604 43.378 1.00 93.25 235 CYS A C 1
ATOM 1877 O O . CYS A 1 235 ? -28.693 -3.684 44.549 1.00 93.25 235 CYS A O 1
ATOM 1879 N N . VAL A 1 236 ? -27.892 -2.457 42.837 1.00 94.69 236 VAL A N 1
ATOM 1880 C CA . VAL A 1 236 ? -27.821 -1.194 43.586 1.00 94.69 236 VAL A CA 1
ATOM 1881 C C . VAL A 1 236 ? -29.219 -0.720 43.987 1.00 94.69 236 VAL A C 1
ATOM 1883 O O . VAL A 1 236 ? -29.428 -0.352 45.143 1.00 94.69 236 VAL A O 1
ATOM 1886 N N . LEU A 1 237 ? -30.194 -0.781 43.074 1.00 93.88 237 LEU A N 1
ATOM 1887 C CA . LEU A 1 237 ? -31.581 -0.406 43.371 1.00 93.88 237 LEU A CA 1
ATOM 1888 C C . LEU A 1 237 ? -32.209 -1.317 44.436 1.00 93.88 237 LEU A C 1
ATOM 1890 O O . LEU A 1 237 ? -32.876 -0.827 45.348 1.00 93.88 237 LEU A O 1
ATOM 1894 N N . TYR A 1 238 ? -31.961 -2.626 44.364 1.00 95.25 238 TYR A N 1
ATOM 1895 C CA . TYR A 1 238 ? -32.443 -3.592 45.350 1.00 95.25 238 TYR A CA 1
ATOM 1896 C C . TYR A 1 238 ? -31.833 -3.346 46.737 1.00 95.25 238 TYR A C 1
ATOM 1898 O O . TYR A 1 238 ? -32.558 -3.276 47.733 1.00 95.25 238 TYR A O 1
ATOM 1906 N N . ALA A 1 239 ? -30.514 -3.137 46.808 1.00 93.31 239 ALA A N 1
ATOM 1907 C CA . ALA A 1 239 ? -29.832 -2.808 48.057 1.00 93.31 239 ALA A CA 1
ATOM 1908 C C . ALA A 1 239 ? -30.360 -1.496 48.665 1.00 93.31 239 ALA A C 1
ATOM 1910 O O . ALA A 1 239 ? -30.647 -1.439 49.864 1.00 93.31 239 ALA A O 1
ATOM 1911 N N . ALA A 1 240 ? -30.562 -0.462 47.841 1.00 94.38 240 ALA A N 1
ATOM 1912 C CA . ALA A 1 240 ? -31.132 0.809 48.276 1.00 94.38 240 ALA A CA 1
ATOM 1913 C C . ALA A 1 240 ? -32.559 0.643 48.829 1.00 94.38 240 ALA A C 1
ATOM 1915 O O . ALA A 1 240 ? -32.868 1.172 49.899 1.00 94.38 240 ALA A O 1
ATOM 1916 N N . ALA A 1 241 ? -33.411 -0.143 48.162 1.00 94.44 241 ALA A N 1
ATOM 1917 C CA . ALA A 1 241 ? -34.769 -0.423 48.627 1.00 94.44 241 ALA A CA 1
ATOM 1918 C C . ALA A 1 241 ? -34.779 -1.128 49.996 1.00 94.44 241 ALA A C 1
ATOM 1920 O O . ALA A 1 241 ? -35.545 -0.739 50.883 1.00 94.44 241 ALA A O 1
ATOM 1921 N N . ILE A 1 242 ? -33.888 -2.105 50.207 1.00 93.81 242 ILE A N 1
ATOM 1922 C CA . ILE A 1 242 ? -33.730 -2.775 51.507 1.00 93.81 242 ILE A CA 1
ATOM 1923 C C . ILE A 1 242 ? -33.290 -1.785 52.586 1.00 93.81 242 ILE A C 1
ATOM 1925 O O . ILE A 1 242 ? -33.835 -1.803 53.691 1.00 93.81 242 ILE A O 1
ATOM 1929 N N . HIS A 1 243 ? -32.315 -0.921 52.293 1.00 92.31 243 HIS A N 1
ATOM 1930 C CA . HIS A 1 243 ? -31.844 0.072 53.258 1.00 92.31 243 HIS A CA 1
ATOM 1931 C C . HIS A 1 243 ? -32.951 1.045 53.668 1.00 92.31 243 HIS A C 1
ATOM 1933 O O . HIS A 1 243 ? -33.125 1.300 54.861 1.00 92.31 243 HIS A O 1
ATOM 1939 N N . VAL A 1 244 ? -33.745 1.527 52.709 1.00 91.94 244 VAL A N 1
ATOM 1940 C CA . VAL A 1 244 ? -34.892 2.401 52.990 1.00 91.94 244 VAL A CA 1
ATOM 1941 C C . VAL A 1 244 ? -35.952 1.674 53.821 1.00 91.94 244 VAL A C 1
ATOM 1943 O O . VAL A 1 244 ? -36.472 2.249 54.778 1.00 91.94 244 VAL A O 1
ATOM 1946 N N . ALA A 1 245 ? -36.256 0.411 53.510 1.00 92.12 245 ALA A N 1
ATOM 1947 C CA . ALA A 1 245 ? -37.219 -0.380 54.277 1.00 92.12 245 ALA A CA 1
ATOM 1948 C C . ALA A 1 245 ? -36.763 -0.587 55.732 1.00 92.12 245 ALA A C 1
ATOM 1950 O O . ALA A 1 245 ? -37.537 -0.346 56.660 1.00 92.12 245 ALA A O 1
ATOM 1951 N N . LYS A 1 246 ? -35.488 -0.945 55.939 1.00 91.81 246 LYS A N 1
ATOM 1952 C CA . LYS A 1 246 ? -34.898 -1.089 57.280 1.00 91.81 246 LYS A CA 1
ATOM 1953 C C . LYS A 1 246 ? -34.921 0.224 58.060 1.00 91.81 246 LYS A C 1
ATOM 1955 O O . LYS A 1 246 ? -35.265 0.220 59.239 1.00 91.81 246 LYS A O 1
ATOM 1960 N N . LEU A 1 247 ? -34.600 1.343 57.409 1.00 92.25 247 LEU A N 1
ATOM 1961 C CA . LEU A 1 247 ? -34.610 2.659 58.050 1.00 92.25 247 LEU A CA 1
ATOM 1962 C C . LEU A 1 247 ? -36.025 3.063 58.488 1.00 92.25 247 LEU A C 1
ATOM 1964 O O . LEU A 1 247 ? -36.213 3.537 59.607 1.00 92.25 247 LEU A O 1
ATOM 1968 N N . ARG A 1 248 ? -37.032 2.815 57.642 1.00 91.69 248 ARG A N 1
ATOM 1969 C CA . ARG A 1 248 ? -38.441 3.053 57.992 1.00 91.69 248 ARG A CA 1
ATOM 1970 C C . ARG A 1 248 ? -38.889 2.196 59.172 1.00 91.69 248 ARG A C 1
ATOM 1972 O O . ARG A 1 248 ? -39.544 2.712 60.070 1.00 91.69 248 ARG A O 1
ATOM 1979 N N . GLN A 1 249 ? -38.507 0.920 59.199 1.00 91.69 249 GLN A N 1
ATOM 1980 C CA . GLN A 1 249 ? -38.840 0.030 60.311 1.00 91.69 249 GLN A CA 1
ATOM 1981 C C . GLN A 1 249 ? -38.217 0.510 61.630 1.00 91.69 249 GLN A C 1
ATOM 1983 O O . GLN A 1 249 ? -38.913 0.568 62.641 1.00 91.69 249 GLN A O 1
ATOM 1988 N N . ALA A 1 250 ? -36.939 0.899 61.619 1.00 87.31 250 ALA A N 1
ATOM 1989 C CA . ALA A 1 250 ? -36.273 1.440 62.803 1.00 87.31 250 ALA A CA 1
ATOM 1990 C C . ALA A 1 250 ? -36.933 2.745 63.284 1.00 87.31 250 ALA A C 1
ATOM 1992 O O . ALA A 1 250 ? -37.159 2.916 64.480 1.00 87.31 250 ALA A O 1
ATOM 1993 N N . SER A 1 251 ? -37.311 3.633 62.358 1.00 87.75 251 SER A N 1
ATOM 1994 C CA . SER A 1 251 ? -38.011 4.878 62.693 1.00 87.75 251 SER A CA 1
ATOM 1995 C C . SER A 1 251 ? -39.380 4.629 63.331 1.00 87.75 251 SER A C 1
ATOM 1997 O O . SER A 1 251 ? -39.722 5.303 64.299 1.00 87.75 251 SER A O 1
ATOM 1999 N N . LEU A 1 252 ? -40.155 3.663 62.825 1.00 90.12 252 LEU A N 1
ATOM 2000 C CA . LEU A 1 252 ? -41.460 3.311 63.399 1.00 90.12 252 LEU A CA 1
ATOM 2001 C C . LEU A 1 252 ? -41.325 2.715 64.804 1.00 90.12 252 LEU A C 1
ATOM 2003 O O . LEU A 1 252 ? -42.133 3.012 65.680 1.00 90.12 252 LEU A O 1
ATOM 2007 N N . GLN A 1 253 ? -40.292 1.902 65.037 1.00 89.81 253 GLN A N 1
ATOM 2008 C CA . GLN A 1 253 ? -40.019 1.359 66.368 1.00 89.81 253 GLN A CA 1
ATOM 2009 C C . GLN A 1 253 ? -39.661 2.459 67.371 1.00 89.81 253 GLN A C 1
ATOM 2011 O O . GLN A 1 253 ? -40.163 2.434 68.492 1.00 89.81 253 GLN A O 1
ATOM 2016 N N . ILE A 1 254 ? -38.836 3.434 66.973 1.00 85.88 254 ILE A N 1
ATOM 2017 C CA . ILE A 1 254 ? -38.477 4.569 67.836 1.00 85.88 254 ILE A CA 1
ATOM 2018 C C . ILE A 1 254 ? -39.718 5.404 68.166 1.00 85.88 254 ILE A C 1
ATOM 2020 O O . ILE A 1 254 ? -39.943 5.686 69.337 1.00 85.88 254 ILE A O 1
ATOM 2024 N N . GLN A 1 255 ? -40.572 5.705 67.183 1.00 87.69 255 GLN A N 1
ATOM 2025 C CA . GLN A 1 255 ? -41.827 6.428 67.432 1.00 87.69 255 GLN A CA 1
ATOM 2026 C C . GLN A 1 255 ? -42.755 5.679 68.398 1.00 87.69 255 GLN A C 1
ATOM 2028 O O . GLN A 1 255 ? -43.347 6.290 69.282 1.00 87.69 255 GLN A O 1
ATOM 2033 N N . GLY A 1 256 ? -42.860 4.352 68.273 1.00 86.81 256 GLY A N 1
ATOM 2034 C CA . GLY A 1 256 ? -43.642 3.544 69.212 1.00 86.81 256 GLY A CA 1
ATOM 2035 C C . GLY A 1 256 ? -43.102 3.613 70.645 1.00 86.81 256 GLY A C 1
ATOM 2036 O O . GLY A 1 256 ? -43.876 3.724 71.594 1.00 86.81 256 GLY A O 1
ATOM 2037 N N . LEU A 1 257 ? -41.775 3.595 70.799 1.00 87.81 257 LEU A N 1
ATOM 2038 C CA . LEU A 1 257 ? -41.110 3.732 72.096 1.00 87.81 257 LEU A CA 1
ATOM 2039 C C . LEU A 1 257 ? -41.256 5.141 72.686 1.00 87.81 257 LEU A C 1
ATOM 2041 O O . LEU A 1 257 ? -41.421 5.273 73.896 1.00 87.81 257 LEU A O 1
ATOM 2045 N N . GLU A 1 258 ? -41.229 6.183 71.854 1.00 87.75 258 GLU A N 1
ATOM 2046 C CA . GLU A 1 258 ? -41.449 7.569 72.283 1.00 87.75 258 GLU A CA 1
ATOM 2047 C C . GLU A 1 258 ? -42.860 7.779 72.831 1.00 87.75 258 GLU A C 1
ATOM 2049 O O . GLU A 1 258 ? -43.004 8.377 73.895 1.00 87.75 258 GLU A O 1
ATOM 2054 N N . VAL A 1 259 ? -43.887 7.233 72.169 1.00 89.69 259 VAL A N 1
ATOM 2055 C CA . VAL A 1 259 ? -45.275 7.307 72.659 1.00 89.69 259 VAL A CA 1
ATOM 2056 C C . VAL A 1 259 ? -45.403 6.620 74.020 1.00 89.69 259 VAL A C 1
ATOM 2058 O O . VAL A 1 259 ? -45.918 7.216 74.962 1.00 89.69 259 VAL A O 1
ATOM 2061 N N . GLN A 1 260 ? -44.850 5.411 74.166 1.00 86.06 260 GLN A N 1
ATOM 2062 C CA . GLN A 1 260 ? -44.865 4.698 75.449 1.00 86.06 260 GLN A CA 1
ATOM 2063 C C . GLN A 1 260 ? -44.125 5.461 76.554 1.00 86.06 260 GLN A C 1
ATOM 2065 O O . GLN A 1 260 ? -44.587 5.509 77.695 1.00 86.06 260 GLN A O 1
ATOM 2070 N N . LEU A 1 261 ? -42.983 6.073 76.229 1.00 86.06 261 LEU A N 1
ATOM 2071 C CA . LEU A 1 261 ? -42.230 6.899 77.169 1.00 86.06 261 LEU A CA 1
ATOM 2072 C C . LEU A 1 261 ? -43.015 8.156 77.563 1.00 86.06 261 LEU A C 1
ATOM 2074 O O . LEU A 1 261 ? -42.980 8.561 78.724 1.00 86.06 261 LEU A O 1
ATOM 2078 N N . GLN A 1 262 ? -43.721 8.773 76.616 1.00 88.06 262 GLN A N 1
ATOM 2079 C CA . GLN A 1 262 ? -44.522 9.968 76.855 1.00 88.06 262 GLN A CA 1
ATOM 2080 C C . GLN A 1 262 ? -45.728 9.664 77.753 1.00 88.06 262 GLN A C 1
ATOM 2082 O O . GLN A 1 262 ? -45.968 10.415 78.700 1.00 88.06 262 GLN A O 1
ATOM 2087 N N . ASP A 1 263 ? -46.406 8.535 77.540 1.00 85.69 263 ASP A N 1
ATOM 2088 C CA . ASP A 1 263 ? -47.494 8.062 78.405 1.00 85.69 263 ASP A CA 1
ATOM 2089 C C . ASP A 1 263 ? -46.986 7.740 79.819 1.00 85.69 263 ASP A C 1
ATOM 2091 O O . ASP A 1 263 ? -47.575 8.165 80.817 1.00 85.69 263 ASP A O 1
ATOM 2095 N N . ALA A 1 264 ? -45.839 7.059 79.925 1.00 84.44 264 ALA A N 1
ATOM 2096 C CA . ALA A 1 264 ? -45.209 6.762 81.212 1.00 84.44 264 ALA A CA 1
ATOM 2097 C C . ALA A 1 264 ? -44.768 8.039 81.951 1.00 84.44 264 ALA A C 1
ATOM 2099 O O . ALA A 1 264 ? -44.941 8.153 83.168 1.00 84.44 264 ALA A O 1
ATOM 2100 N N . ASN A 1 265 ? -44.233 9.027 81.231 1.00 85.06 265 ASN A N 1
ATOM 2101 C CA . ASN A 1 265 ? -43.864 10.321 81.800 1.00 85.06 265 ASN A CA 1
ATOM 2102 C C . ASN A 1 265 ? -45.092 11.116 82.251 1.00 85.06 265 ASN A C 1
ATOM 2104 O O . ASN A 1 265 ? -45.047 11.726 83.320 1.00 85.06 265 ASN A O 1
ATOM 2108 N N . MET A 1 266 ? -46.187 11.078 81.488 1.00 87.19 266 MET A N 1
ATOM 2109 C CA . MET A 1 266 ? -47.450 11.708 81.870 1.00 87.19 266 MET A CA 1
ATOM 2110 C C . MET A 1 266 ? -47.991 11.085 83.162 1.00 87.19 266 MET A C 1
ATOM 2112 O O . MET A 1 266 ? -48.255 11.813 84.120 1.00 87.19 266 MET A O 1
ATOM 2116 N N . ALA A 1 267 ? -48.039 9.753 83.247 1.00 84.69 267 ALA A N 1
ATOM 2117 C CA . ALA A 1 267 ? -48.458 9.042 84.455 1.00 84.69 267 ALA A CA 1
ATOM 2118 C C . ALA A 1 267 ? -47.555 9.352 85.665 1.00 84.69 267 ALA A C 1
ATOM 2120 O O . ALA A 1 267 ? -48.053 9.644 86.751 1.00 84.69 267 ALA A O 1
ATOM 2121 N N . ASN A 1 268 ? -46.230 9.373 85.482 1.00 83.06 268 ASN A N 1
ATOM 2122 C CA . ASN A 1 268 ? -45.293 9.747 86.548 1.00 83.06 268 ASN A CA 1
ATOM 2123 C C . ASN A 1 268 ? -45.457 11.208 86.991 1.00 83.06 268 ASN A C 1
ATOM 2125 O O . ASN A 1 268 ? -45.304 11.513 88.175 1.00 83.06 268 ASN A O 1
ATOM 2129 N N . SER A 1 269 ? -45.750 12.124 86.064 1.00 83.00 269 SER A N 1
ATOM 2130 C CA . SER A 1 269 ? -46.014 13.526 86.399 1.00 83.00 269 SER A CA 1
ATOM 2131 C C . SER A 1 269 ? -47.307 13.687 87.202 1.00 83.00 269 SER A C 1
ATOM 2133 O O . SER A 1 269 ? -47.307 14.417 88.192 1.00 83.00 269 SER A O 1
ATOM 2135 N N . GLN A 1 270 ? -48.353 12.929 86.853 1.00 86.75 270 GLN A N 1
ATOM 2136 C CA . GLN A 1 270 ? -49.613 12.897 87.591 1.00 86.75 270 GLN A CA 1
ATOM 2137 C C . GLN A 1 270 ? -49.414 12.332 89.000 1.00 86.75 270 GLN A C 1
ATOM 2139 O O . GLN A 1 270 ? -49.795 12.972 89.971 1.00 86.75 270 GLN A O 1
ATOM 2144 N N . LEU A 1 271 ? -48.712 11.201 89.139 1.00 84.44 271 LEU A N 1
ATOM 2145 C CA . LEU A 1 271 ? -48.392 10.623 90.450 1.00 84.44 271 LEU A CA 1
ATOM 2146 C C . LEU A 1 271 ? -47.592 11.588 91.335 1.00 84.44 271 LEU A C 1
ATOM 2148 O O . LEU A 1 271 ? -47.818 11.651 92.543 1.00 84.44 271 LEU A O 1
ATOM 2152 N N . ARG A 1 272 ? -46.662 12.358 90.754 1.00 82.62 272 ARG A N 1
ATOM 2153 C CA . ARG A 1 272 ? -45.938 13.411 91.484 1.00 82.62 272 ARG A CA 1
ATOM 2154 C C . ARG A 1 272 ? -46.860 14.538 91.935 1.00 82.62 272 ARG A C 1
ATOM 2156 O O . ARG A 1 272 ? -46.698 15.006 93.062 1.00 82.62 272 ARG A O 1
ATOM 2163 N N . ALA A 1 273 ? -47.792 14.963 91.086 1.00 85.94 273 ALA A N 1
ATOM 2164 C CA . ALA A 1 273 ? -48.783 15.974 91.435 1.00 85.94 273 ALA A CA 1
ATOM 2165 C C . ALA A 1 273 ? -49.683 15.486 92.584 1.00 85.94 273 ALA A C 1
ATOM 2167 O O . ALA A 1 273 ? -49.724 16.135 93.630 1.00 85.94 273 ALA A O 1
ATOM 2168 N N . ASP A 1 274 ? -50.272 14.297 92.456 1.00 85.75 274 ASP A N 1
ATOM 2169 C CA . ASP A 1 274 ? -51.151 13.696 93.468 1.00 85.75 274 ASP A CA 1
ATOM 2170 C C . ASP A 1 274 ? -50.407 13.486 94.801 1.00 85.75 274 ASP A C 1
ATOM 2172 O O . ASP A 1 274 ? -50.898 13.807 95.886 1.00 85.75 274 ASP A O 1
ATOM 2176 N N . ALA A 1 275 ? -49.161 13.008 94.746 1.00 84.94 275 ALA A N 1
ATOM 2177 C CA . ALA A 1 275 ? -48.348 12.854 95.946 1.00 84.94 275 ALA A CA 1
ATOM 2178 C C . ALA A 1 275 ? -47.995 14.204 96.595 1.00 84.94 275 ALA A C 1
ATOM 2180 O O . ALA A 1 275 ? -47.887 14.282 97.822 1.00 84.94 275 ALA A O 1
ATOM 2181 N N . SER A 1 276 ? -47.814 15.270 95.807 1.00 83.00 276 SER A N 1
ATOM 2182 C CA . SER A 1 276 ? -47.588 16.618 96.340 1.00 83.00 276 SER A CA 1
ATOM 2183 C C . SER A 1 276 ? -48.827 17.168 97.056 1.00 83.00 276 SER A C 1
ATOM 2185 O O . SER A 1 276 ? -48.685 17.754 98.132 1.00 83.00 276 SER A O 1
ATOM 2187 N N . GLU A 1 277 ? -50.024 16.881 96.535 1.00 86.12 277 GLU A N 1
ATOM 2188 C CA . GLU A 1 277 ? -51.307 17.253 97.141 1.00 86.12 277 GLU A CA 1
ATOM 2189 C C . GLU A 1 277 ? -51.509 16.571 98.504 1.00 86.12 277 GLU A C 1
ATOM 2191 O O . GLU A 1 277 ? -51.999 17.192 99.443 1.00 86.12 277 GLU A O 1
ATOM 2196 N N . ILE A 1 278 ? -51.040 15.327 98.661 1.00 80.31 278 ILE A N 1
ATOM 2197 C CA . ILE A 1 278 ? -51.083 14.596 99.940 1.00 80.31 278 ILE A CA 1
ATOM 2198 C C . ILE A 1 278 ? -50.021 15.106 100.930 1.00 80.31 278 ILE A C 1
ATOM 2200 O O . ILE A 1 278 ? -50.283 15.225 102.132 1.00 80.31 278 ILE A O 1
ATOM 2204 N N . LYS A 1 279 ? -48.802 15.403 100.458 1.00 82.81 279 LYS A N 1
ATOM 2205 C CA . LYS A 1 279 ? -47.684 15.804 101.332 1.00 82.81 279 LYS A CA 1
ATOM 2206 C C . LYS A 1 279 ? -47.871 17.185 101.950 1.00 82.81 279 LYS A C 1
ATOM 2208 O O . LYS A 1 279 ? -47.532 17.362 103.119 1.00 82.81 279 LYS A O 1
ATOM 2213 N N . GLN A 1 280 ? -48.383 18.158 101.197 1.00 86.50 280 GLN A N 1
ATOM 2214 C CA . GLN A 1 280 ? -48.550 19.535 101.680 1.00 86.50 280 GLN A CA 1
ATOM 2215 C C . GLN A 1 280 ? -49.347 19.637 103.000 1.00 86.50 280 GLN A C 1
ATOM 2217 O O . GLN A 1 280 ? -48.792 20.157 103.972 1.00 86.50 280 GLN A O 1
ATOM 2222 N N . PRO A 1 281 ? -50.579 19.099 103.114 1.00 84.19 281 PRO A N 1
ATOM 2223 C CA . PRO A 1 281 ? -51.331 19.143 104.365 1.00 84.19 281 PRO A CA 1
ATOM 2224 C C . PRO A 1 281 ? -50.669 18.307 105.466 1.00 84.19 281 PRO A C 1
ATOM 2226 O O . PRO A 1 281 ? -50.695 18.704 106.631 1.00 84.19 281 PRO A O 1
ATOM 2229 N N . ALA A 1 282 ? -50.021 17.187 105.123 1.00 84.06 282 ALA A N 1
ATOM 2230 C CA . ALA A 1 282 ? -49.298 16.367 106.093 1.00 84.06 282 ALA A CA 1
ATOM 2231 C C . ALA A 1 282 ? -48.128 17.130 106.745 1.00 84.06 282 ALA A C 1
ATOM 2233 O O . ALA A 1 282 ? -47.964 17.061 107.966 1.00 84.06 282 ALA A O 1
ATOM 2234 N N . TYR A 1 283 ? -47.358 17.912 105.976 1.00 85.62 283 TYR A N 1
ATOM 2235 C CA . TYR A 1 283 ? -46.315 18.789 106.524 1.00 85.62 283 TYR A CA 1
ATOM 2236 C C . TYR A 1 283 ? -46.897 19.847 107.464 1.00 85.62 283 TYR A C 1
ATOM 2238 O O . TYR A 1 283 ? -46.381 20.024 108.571 1.00 85.62 283 TYR A O 1
ATOM 2246 N N . THR A 1 284 ? -47.999 20.495 107.075 1.00 87.75 284 THR A N 1
ATOM 2247 C CA . THR A 1 284 ? -48.682 21.481 107.925 1.00 87.75 284 THR A CA 1
ATOM 2248 C C . THR A 1 284 ? -49.167 20.857 109.236 1.00 87.75 284 THR A C 1
ATOM 2250 O O . THR A 1 284 ? -48.945 21.429 110.302 1.00 87.75 284 THR A O 1
ATOM 2253 N N . ILE A 1 285 ? -49.767 19.663 109.192 1.00 87.19 285 ILE A N 1
ATOM 2254 C CA . ILE A 1 285 ? -50.237 18.946 110.388 1.00 87.19 285 ILE A CA 1
ATOM 2255 C C . ILE A 1 285 ? -49.062 18.548 111.294 1.00 87.19 285 ILE A C 1
ATOM 2257 O O . ILE A 1 285 ? -49.124 18.733 112.505 1.00 87.19 285 ILE A O 1
ATOM 2261 N N . ILE A 1 286 ? -47.957 18.036 110.748 1.00 87.25 286 ILE A N 1
ATOM 2262 C CA . ILE A 1 286 ? -46.783 17.669 111.561 1.00 87.25 286 ILE A CA 1
ATOM 2263 C C . ILE A 1 286 ? -46.169 18.901 112.235 1.00 87.25 286 ILE A C 1
ATOM 2265 O O . ILE A 1 286 ? -45.729 18.806 113.385 1.00 87.25 286 ILE A O 1
ATOM 2269 N N . GLN A 1 287 ? -46.141 20.041 111.541 1.00 88.00 287 GLN A N 1
ATOM 2270 C CA . GLN A 1 287 ? -45.625 21.298 112.079 1.00 88.00 287 GLN A CA 1
ATOM 2271 C C . GLN A 1 287 ? -46.538 21.860 113.178 1.00 88.00 287 GLN A C 1
ATOM 2273 O O . GLN A 1 287 ? -46.039 22.280 114.220 1.00 88.00 287 GLN A O 1
ATOM 2278 N N . THR A 1 288 ? -47.863 21.800 113.013 1.00 87.38 288 THR A N 1
ATOM 2279 C CA . THR A 1 288 ? -48.802 22.207 114.073 1.00 87.38 288 THR A CA 1
ATOM 2280 C C . THR A 1 288 ? -48.758 21.270 115.278 1.00 87.38 288 THR A C 1
ATOM 2282 O O . THR A 1 288 ? -48.749 21.748 116.410 1.00 87.38 288 THR A O 1
ATOM 2285 N N . LEU A 1 289 ? -48.630 19.954 115.071 1.00 85.88 289 LEU A N 1
ATOM 2286 C CA . LEU A 1 289 ? -48.414 18.989 116.157 1.00 85.88 289 LEU A CA 1
ATOM 2287 C C . LEU A 1 289 ? -47.082 19.234 116.887 1.00 85.88 289 LEU A C 1
ATOM 2289 O O . LEU A 1 289 ? -47.024 19.067 118.103 1.00 85.88 289 LEU A O 1
ATOM 2293 N N . ALA A 1 290 ? -46.029 19.655 116.174 1.00 83.56 290 ALA A N 1
ATOM 2294 C CA . ALA A 1 290 ? -44.756 20.043 116.785 1.00 83.56 290 ALA A CA 1
ATOM 2295 C C . ALA A 1 290 ? -44.919 21.272 117.690 1.00 83.56 290 ALA A C 1
ATOM 2297 O O . ALA A 1 290 ? -44.507 21.222 118.844 1.00 83.56 290 ALA A O 1
ATOM 2298 N N . MET A 1 291 ? -45.590 22.319 117.197 1.00 85.19 291 MET A N 1
ATOM 2299 C CA . MET A 1 291 ? -45.879 23.525 117.983 1.00 85.19 291 MET A CA 1
ATOM 2300 C C . MET A 1 291 ? -46.767 23.220 119.196 1.00 85.19 291 MET A C 1
ATOM 2302 O O . MET A 1 291 ? -46.520 23.731 120.282 1.00 85.19 291 MET A O 1
ATOM 2306 N N . LEU A 1 292 ? -47.772 22.346 119.051 1.00 80.69 292 LEU A N 1
ATOM 2307 C CA . LEU A 1 292 ? -48.591 21.904 120.182 1.00 80.69 292 LEU A CA 1
ATOM 2308 C C . LEU A 1 292 ? -47.726 21.239 121.251 1.00 80.69 292 LEU A C 1
ATOM 2310 O O . LEU A 1 292 ? -47.848 21.593 122.415 1.00 80.69 292 LEU A O 1
ATOM 2314 N N . LEU A 1 293 ? -46.812 20.336 120.888 1.00 81.06 293 LEU A N 1
ATOM 2315 C CA . LEU A 1 293 ? -45.941 19.649 121.852 1.00 81.06 293 LEU A CA 1
ATOM 2316 C C . LEU A 1 293 ? -45.065 20.590 122.703 1.00 81.06 293 LEU A C 1
ATOM 2318 O O . LEU A 1 293 ? -44.646 20.169 123.786 1.00 81.06 293 LEU A O 1
ATOM 2322 N N . GLU A 1 294 ? -44.827 21.824 122.249 1.00 79.62 294 GLU A N 1
ATOM 2323 C CA . GLU A 1 294 ? -44.097 22.878 122.973 1.00 79.62 294 GLU A CA 1
ATOM 2324 C C . GLU A 1 294 ? -44.963 23.641 123.996 1.00 79.62 294 GLU A C 1
ATOM 2326 O O . GLU A 1 294 ? -44.434 24.373 124.828 1.00 79.62 294 GLU A O 1
ATOM 2331 N N . THR A 1 295 ? -46.282 23.434 123.995 1.00 77.19 295 THR A N 1
ATOM 2332 C CA . THR A 1 295 ? -47.216 24.015 124.976 1.00 77.19 295 THR A CA 1
ATOM 2333 C C . THR A 1 295 ? -47.433 23.101 126.197 1.00 77.19 295 THR A C 1
ATOM 2335 O O . THR A 1 295 ? -47.016 21.934 126.231 1.00 77.19 295 THR A O 1
ATOM 2338 N N . GLU A 1 296 ? -48.094 23.616 127.239 1.00 72.31 296 GLU A N 1
ATOM 2339 C CA . GLU A 1 296 ? -48.419 22.861 128.458 1.00 72.31 296 GLU A CA 1
ATOM 2340 C C . GLU A 1 296 ? -49.580 21.869 128.238 1.00 72.31 296 GLU A C 1
ATOM 2342 O O . GLU A 1 296 ? -50.715 22.097 128.651 1.00 72.31 296 GLU A O 1
ATOM 2347 N N . LEU A 1 297 ? -49.308 20.734 127.582 1.00 76.38 297 LEU A N 1
ATOM 2348 C CA . LEU A 1 297 ? -50.268 19.624 127.480 1.00 76.38 297 LEU A CA 1
ATOM 2349 C C . LEU A 1 297 ? -50.203 18.672 128.678 1.00 76.38 297 LEU A C 1
ATOM 2351 O O . LEU A 1 297 ? -49.132 18.387 129.222 1.00 76.38 297 LEU A O 1
ATOM 2355 N N . SER A 1 298 ? -51.353 18.071 129.001 1.00 73.56 298 SER A N 1
ATOM 2356 C CA . SER A 1 298 ? -51.424 16.944 129.936 1.00 73.56 298 SER A CA 1
ATOM 2357 C C . SER A 1 298 ? -50.628 15.730 129.431 1.00 73.56 298 SER A C 1
ATOM 2359 O O . SER A 1 298 ? -50.428 15.532 128.229 1.00 73.56 298 SER A O 1
ATOM 2361 N N . LEU A 1 299 ? -50.190 14.875 130.360 1.00 76.94 299 LEU A N 1
ATOM 2362 C CA . LEU A 1 299 ? -49.329 13.711 130.094 1.00 76.94 299 LEU A CA 1
ATOM 2363 C C . LEU A 1 299 ? -49.926 12.753 129.041 1.00 76.94 299 LEU A C 1
ATOM 2365 O O . LEU A 1 299 ? -49.209 12.240 128.181 1.00 76.94 299 LEU A O 1
ATOM 2369 N N . VAL A 1 300 ? -51.251 12.578 129.065 1.00 76.75 300 VAL A N 1
ATOM 2370 C CA . VAL A 1 300 ? -51.996 11.740 128.114 1.00 76.75 300 VAL A CA 1
ATOM 2371 C C . VAL A 1 300 ? -52.081 12.404 126.738 1.00 76.75 300 VAL A C 1
ATOM 2373 O O . VAL A 1 300 ? -51.778 11.762 125.733 1.00 76.75 300 VAL A O 1
ATOM 2376 N N . GLN A 1 301 ? -52.416 13.697 126.671 1.00 79.88 301 GLN A N 1
ATOM 2377 C CA . GLN A 1 301 ? -52.495 14.424 125.398 1.00 79.88 301 GLN A CA 1
ATOM 2378 C C . GLN A 1 301 ? -51.130 14.496 124.704 1.00 79.88 301 GLN A C 1
ATOM 2380 O O . GLN A 1 301 ? -51.039 14.238 123.509 1.00 79.88 301 GLN A O 1
ATOM 2385 N N . ARG A 1 302 ? -50.047 14.739 125.452 1.00 79.62 302 ARG A N 1
ATOM 2386 C CA . ARG A 1 302 ? -48.678 14.745 124.912 1.00 79.62 302 ARG A CA 1
ATOM 2387 C C . ARG A 1 302 ? -48.283 13.393 124.301 1.00 79.62 302 ARG A C 1
ATOM 2389 O O . ARG A 1 302 ? -47.591 13.371 123.283 1.00 79.62 302 ARG A O 1
ATOM 2396 N N . SER A 1 303 ? -48.722 12.276 124.890 1.00 81.62 303 SER A N 1
ATOM 2397 C CA . SER A 1 303 ? -48.485 10.931 124.343 1.00 81.62 303 SER A CA 1
ATOM 2398 C C . SER A 1 303 ? -49.191 10.735 122.997 1.00 81.62 303 SER A C 1
ATOM 2400 O O . SER A 1 303 ? -48.554 10.354 122.013 1.00 81.62 303 SER A O 1
ATOM 2402 N N . TYR A 1 304 ? -50.476 11.097 122.913 1.00 83.12 304 TYR A N 1
ATOM 2403 C CA . TYR A 1 304 ? -51.234 11.024 121.661 1.00 83.12 304 TYR A CA 1
ATOM 2404 C C . TYR A 1 304 ? -50.651 11.928 120.567 1.00 83.12 304 TYR A C 1
ATOM 2406 O O . TYR A 1 304 ? -50.475 11.474 119.436 1.00 83.12 304 TYR A O 1
ATOM 2414 N N . THR A 1 305 ? -50.266 13.164 120.899 1.00 82.56 305 THR A N 1
ATOM 2415 C CA . THR A 1 305 ? -49.659 14.102 119.940 1.00 82.56 305 THR A CA 1
ATOM 2416 C C . THR A 1 305 ? -48.312 13.588 119.409 1.00 82.56 305 THR A C 1
ATOM 2418 O O . THR A 1 305 ? -48.039 13.717 118.216 1.00 82.56 305 THR A O 1
ATOM 2421 N N . ARG A 1 306 ? -47.491 12.922 120.242 1.00 82.62 306 ARG A N 1
ATOM 2422 C CA . ARG A 1 306 ? -46.240 12.271 119.794 1.00 82.62 306 ARG A CA 1
ATOM 2423 C C . ARG A 1 306 ? -46.490 11.101 118.843 1.00 82.62 306 ARG A C 1
ATOM 2425 O O . ARG A 1 306 ? -45.791 10.983 117.839 1.00 82.62 306 ARG A O 1
ATOM 2432 N N . ILE A 1 307 ? -47.474 10.251 119.138 1.00 86.44 307 ILE A N 1
ATOM 2433 C CA . ILE A 1 307 ? -47.828 9.116 118.271 1.00 86.44 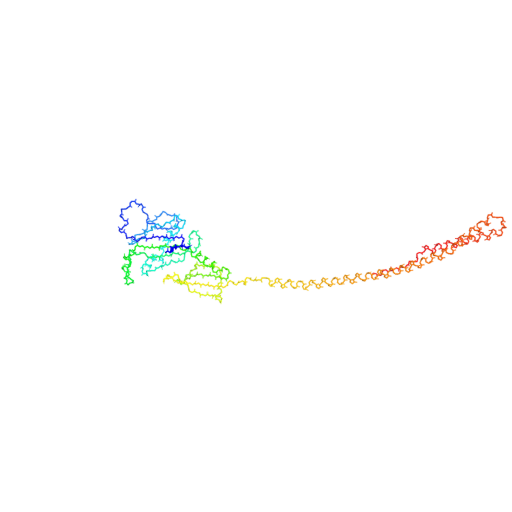307 ILE A CA 1
ATOM 2434 C C . ILE A 1 307 ? -48.356 9.625 116.923 1.00 86.44 307 ILE A C 1
ATOM 2436 O O . ILE A 1 307 ? -47.918 9.143 115.878 1.00 86.44 307 ILE A O 1
ATOM 2440 N N . ALA A 1 308 ? -49.227 10.639 116.930 1.00 84.81 308 ALA A N 1
ATOM 2441 C CA . ALA A 1 308 ? -49.748 11.261 115.712 1.00 84.81 308 ALA A CA 1
ATOM 2442 C C . ALA A 1 308 ? -48.630 11.887 114.858 1.00 84.81 308 ALA A C 1
ATOM 2444 O O . ALA A 1 308 ? -48.580 11.671 113.647 1.00 84.81 308 ALA A O 1
ATOM 2445 N N . GLN A 1 309 ? -47.678 12.589 115.485 1.00 85.69 309 GLN A N 1
ATOM 2446 C CA . GLN A 1 309 ? -46.530 13.177 114.789 1.00 85.69 309 GLN A CA 1
ATOM 2447 C C . GLN A 1 309 ? -45.605 12.108 114.180 1.00 85.69 309 GLN A C 1
ATOM 2449 O O . GLN A 1 309 ? -45.162 12.247 113.037 1.00 85.69 309 GLN A O 1
ATOM 2454 N N . ALA A 1 310 ? -45.324 11.027 114.916 1.00 84.31 310 ALA A N 1
ATOM 2455 C CA . ALA A 1 310 ? -44.520 9.909 114.421 1.00 84.31 310 ALA A CA 1
ATOM 2456 C C . ALA A 1 310 ? -45.208 9.179 113.255 1.00 84.31 310 ALA A C 1
ATOM 2458 O O . ALA A 1 310 ? -44.549 8.822 112.277 1.00 84.31 310 ALA A O 1
ATOM 2459 N N . CYS A 1 311 ? -46.532 9.011 113.329 1.00 84.94 311 CYS A N 1
ATOM 2460 C CA . CYS A 1 311 ? -47.339 8.438 112.256 1.00 84.94 311 CYS A CA 1
ATOM 2461 C C . CYS A 1 311 ? -47.277 9.299 110.983 1.00 84.94 311 CYS A C 1
ATOM 2463 O O . CYS A 1 311 ? -46.945 8.781 109.919 1.00 84.94 311 CYS A O 1
ATOM 2465 N N . GLY A 1 312 ? -47.474 10.620 111.097 1.00 84.12 312 GLY A N 1
ATOM 2466 C CA . GLY A 1 312 ? -47.391 11.542 109.958 1.00 84.12 312 GLY A CA 1
ATOM 2467 C C . GLY A 1 312 ? -46.015 11.541 109.280 1.00 84.12 312 GLY A C 1
ATOM 2468 O O . GLY A 1 312 ? -45.925 11.465 108.056 1.00 84.12 312 GLY A O 1
ATOM 2469 N N . ARG A 1 313 ? -44.922 11.539 110.059 1.00 85.00 313 ARG A N 1
ATOM 2470 C CA . ARG A 1 313 ? -43.558 11.430 109.501 1.00 85.00 313 ARG A CA 1
ATOM 2471 C C . ARG A 1 313 ? -43.342 10.109 108.766 1.00 85.00 313 ARG A C 1
ATOM 2473 O O . ARG A 1 313 ? -42.716 10.091 107.709 1.00 85.00 313 ARG A O 1
ATOM 2480 N N . ARG A 1 314 ? -43.879 9.010 109.304 1.00 87.06 314 ARG A N 1
ATOM 2481 C CA . ARG A 1 314 ? -43.806 7.693 108.663 1.00 87.06 314 ARG A CA 1
ATOM 2482 C C . ARG A 1 314 ? -44.616 7.648 107.369 1.00 87.06 314 ARG A C 1
ATOM 2484 O O . ARG A 1 314 ? -44.161 7.047 106.404 1.00 87.06 314 ARG A O 1
ATOM 2491 N N . GLN A 1 315 ? -45.772 8.306 107.331 1.00 86.94 315 GLN A N 1
ATOM 2492 C CA . GLN A 1 315 ? -46.594 8.412 106.130 1.00 86.94 315 GLN A CA 1
ATOM 2493 C C . GLN A 1 315 ? -45.874 9.183 105.014 1.00 86.94 315 GLN A C 1
ATOM 2495 O O . GLN A 1 315 ? -45.840 8.697 103.889 1.00 86.94 315 GLN A O 1
ATOM 2500 N N . ILE A 1 316 ? -45.230 10.318 105.315 1.00 85.31 316 ILE A N 1
ATOM 2501 C CA . ILE A 1 316 ? -44.432 11.070 104.326 1.00 85.31 316 ILE A CA 1
ATOM 2502 C C . ILE A 1 316 ? -43.276 10.215 103.788 1.00 85.31 316 ILE A C 1
ATOM 2504 O O . ILE A 1 316 ? -43.127 10.103 102.574 1.00 85.31 316 ILE A O 1
ATOM 2508 N N . ALA A 1 317 ? -42.535 9.534 104.669 1.00 84.75 317 ALA A N 1
ATOM 2509 C CA . ALA A 1 317 ? -41.432 8.659 104.268 1.00 84.75 317 ALA A CA 1
ATOM 2510 C C . ALA A 1 317 ? -41.880 7.495 103.361 1.00 84.75 317 ALA A C 1
ATOM 2512 O O . ALA A 1 317 ? -41.155 7.105 102.448 1.00 84.75 317 ALA A O 1
ATOM 2513 N N . LEU A 1 318 ? -43.082 6.948 103.583 1.00 84.62 318 LEU A N 1
ATOM 2514 C CA . LEU A 1 318 ? -43.661 5.921 102.710 1.00 84.62 318 LEU A CA 1
ATOM 2515 C C . LEU A 1 318 ? -44.021 6.480 101.327 1.00 84.62 318 LEU A C 1
ATOM 2517 O O . LEU A 1 318 ? -43.775 5.814 100.325 1.00 84.62 318 LEU A O 1
ATOM 2521 N N . VAL A 1 319 ? -44.567 7.698 101.261 1.00 84.12 319 VAL A N 1
ATOM 2522 C CA . VAL A 1 319 ? -44.878 8.357 99.983 1.00 84.12 319 VAL A CA 1
ATOM 2523 C C . VAL A 1 319 ? -43.593 8.706 99.221 1.00 84.12 319 VAL A C 1
ATOM 2525 O O . VAL A 1 319 ? -43.539 8.500 98.012 1.00 84.12 319 VAL A O 1
ATOM 2528 N N . ASP A 1 320 ? -42.544 9.185 99.899 1.00 84.12 320 ASP A N 1
ATOM 2529 C CA . ASP A 1 320 ? -41.220 9.419 99.296 1.00 84.12 320 ASP A CA 1
ATOM 2530 C C . ASP A 1 320 ? -40.617 8.129 98.725 1.00 84.12 320 ASP A C 1
ATOM 2532 O O . ASP A 1 320 ? -40.244 8.087 97.554 1.00 84.12 320 ASP A O 1
ATOM 2536 N N . SER A 1 321 ? -40.626 7.045 99.505 1.00 82.25 321 SER A N 1
ATOM 2537 C CA . SER A 1 321 ? -40.143 5.738 99.047 1.00 82.25 321 SER A CA 1
ATOM 2538 C C . SER A 1 321 ? -40.923 5.205 97.838 1.00 82.25 321 SER A C 1
ATOM 2540 O O . SER A 1 321 ? -40.336 4.554 96.975 1.00 82.25 321 SER A O 1
ATOM 2542 N N . ALA A 1 322 ? -42.228 5.476 97.753 1.00 79.56 322 ALA A N 1
ATOM 2543 C CA . ALA A 1 322 ? -43.055 5.075 96.616 1.00 79.56 322 ALA A CA 1
ATOM 2544 C C . ALA A 1 322 ? -42.790 5.916 95.350 1.00 79.56 322 ALA A C 1
ATOM 2546 O O . ALA A 1 322 ? -42.934 5.404 94.244 1.00 79.56 322 ALA A O 1
ATOM 2547 N N . LEU A 1 323 ? -42.380 7.180 95.499 1.00 77.75 323 LEU A N 1
ATOM 2548 C CA . LEU A 1 323 ? -42.004 8.074 94.393 1.00 77.75 323 LEU A CA 1
ATOM 2549 C C . LEU A 1 323 ? -40.600 7.800 93.839 1.00 77.75 323 LEU A C 1
ATOM 2551 O O . LEU A 1 323 ? -40.345 8.064 92.664 1.00 77.75 323 LEU A O 1
ATOM 2555 N N . GLU A 1 324 ? -39.686 7.323 94.686 1.00 75.00 324 GLU A N 1
ATOM 2556 C CA . GLU A 1 324 ? -38.322 6.945 94.296 1.00 75.00 324 GLU A CA 1
ATOM 2557 C C . GLU A 1 324 ? -38.257 5.565 93.631 1.00 75.00 324 GLU A C 1
ATOM 2559 O O . GLU A 1 324 ? -37.315 5.291 92.890 1.00 75.00 324 GLU A O 1
ATOM 2564 N N . SER A 1 325 ? -39.266 4.715 93.850 1.00 65.12 325 SER A N 1
ATOM 2565 C CA . SER A 1 325 ? -39.433 3.450 93.136 1.00 65.12 325 SER A CA 1
ATOM 2566 C C . SER A 1 325 ? -39.635 3.722 91.638 1.00 65.12 325 SER A C 1
ATOM 2568 O O . SER A 1 325 ? -40.681 4.252 91.251 1.00 65.12 325 SER A O 1
ATOM 2570 N N . PRO A 1 326 ? -38.687 3.353 90.758 1.00 54.16 326 PRO A N 1
ATOM 2571 C CA . PRO A 1 326 ? -38.883 3.513 89.330 1.00 54.16 326 PRO A CA 1
ATOM 2572 C C . PRO A 1 326 ? -39.977 2.544 88.874 1.00 54.16 326 PRO A C 1
ATOM 2574 O O . PRO A 1 326 ? -39.766 1.333 88.816 1.00 54.16 326 PRO A O 1
ATOM 2577 N N . ASN A 1 327 ? -41.137 3.076 88.490 1.00 59.66 327 ASN A N 1
ATOM 2578 C CA . ASN A 1 327 ? -42.068 2.364 87.619 1.00 59.66 327 ASN A CA 1
ATOM 2579 C C . ASN A 1 327 ? -41.418 2.254 86.228 1.00 59.66 327 ASN A C 1
ATOM 2581 O O . ASN A 1 327 ? -41.729 3.012 85.312 1.00 59.66 327 ASN A O 1
ATOM 2585 N N . SER A 1 328 ? -40.433 1.365 86.100 1.00 41.56 328 SER A N 1
ATOM 2586 C CA . SER A 1 328 ? -39.779 1.053 84.832 1.00 41.56 328 SER A CA 1
ATOM 2587 C C . SER A 1 328 ? -40.725 0.242 83.951 1.00 41.56 328 SER A C 1
ATOM 2589 O O . SER A 1 328 ? -41.151 -0.838 84.368 1.00 41.56 328 SER A O 1
ATOM 2591 N N . PRO A 1 329 ? -40.964 0.641 82.693 1.00 43.38 329 PRO A N 1
ATOM 2592 C CA . PRO A 1 329 ? -41.279 -0.335 81.669 1.00 43.38 329 PRO A CA 1
ATOM 2593 C C . PRO A 1 329 ? -39.992 -1.116 81.367 1.00 43.38 329 PRO A C 1
ATOM 2595 O O . PRO A 1 329 ? -39.048 -0.611 80.760 1.00 43.38 329 PRO A O 1
ATOM 2598 N N . VAL A 1 330 ? -39.929 -2.360 81.839 1.00 42.12 330 VAL A N 1
ATOM 2599 C CA . VAL A 1 330 ? -38.894 -3.317 81.437 1.00 42.12 330 VAL A CA 1
ATOM 2600 C C . VAL A 1 330 ? -39.135 -3.663 79.969 1.00 42.12 330 VAL A C 1
ATOM 2602 O O . VAL A 1 330 ? -40.024 -4.445 79.647 1.00 42.12 330 VAL A O 1
ATOM 2605 N N . ILE A 1 331 ? -38.344 -3.083 79.067 1.00 39.25 331 ILE A N 1
ATOM 2606 C CA . ILE A 1 331 ? -38.284 -3.530 77.672 1.00 39.25 331 ILE A CA 1
ATOM 2607 C C . ILE A 1 331 ? -37.210 -4.615 77.597 1.00 39.25 331 ILE A C 1
ATOM 2609 O O . ILE A 1 331 ? -36.020 -4.340 77.436 1.00 39.25 331 ILE A O 1
ATOM 2613 N N . THR A 1 332 ? -37.625 -5.871 77.738 1.00 42.25 332 THR A N 1
ATOM 2614 C CA . THR A 1 332 ? -36.795 -7.031 77.407 1.00 42.25 332 THR A CA 1
ATOM 2615 C C . THR A 1 332 ? -36.622 -7.107 75.889 1.00 42.25 332 THR A C 1
ATOM 2617 O O . THR A 1 332 ? -37.535 -7.477 75.156 1.00 42.25 332 THR A O 1
ATOM 2620 N N . ARG A 1 333 ? -35.426 -6.767 75.393 1.00 33.69 333 ARG A N 1
ATOM 2621 C CA . ARG A 1 333 ? -34.987 -7.160 74.045 1.00 33.69 333 ARG A CA 1
ATOM 2622 C C . ARG A 1 333 ? -34.729 -8.668 74.046 1.00 33.69 333 ARG A C 1
ATOM 2624 O O . ARG A 1 333 ? -33.705 -9.109 74.558 1.00 33.69 333 ARG A O 1
ATOM 2631 N N . THR A 1 334 ? -35.642 -9.451 73.481 1.00 39.31 334 THR A N 1
ATOM 2632 C CA . THR A 1 334 ? -35.323 -10.802 73.005 1.00 39.31 334 THR A CA 1
ATOM 2633 C C . THR A 1 334 ? -34.498 -10.681 71.725 1.00 39.31 334 THR A C 1
ATOM 2635 O O . THR A 1 334 ? -34.887 -9.970 70.798 1.00 39.31 334 THR A O 1
ATOM 2638 N N . THR A 1 335 ? -33.335 -11.322 71.760 1.00 42.16 335 THR A N 1
ATOM 2639 C CA . THR A 1 335 ? -32.333 -11.497 70.696 1.00 42.16 335 THR A CA 1
ATOM 2640 C C . THR A 1 335 ? -32.867 -12.196 69.464 1.00 42.16 335 THR A C 1
ATOM 2642 O O . THR A 1 335 ? -33.679 -13.130 69.659 1.00 42.16 335 THR A O 1
#

Mean predicted aligned error: 18.9 Å